Protein AF-A0A0C3CBQ4-F1 (afdb_monomer_lite)

Foldseek 3Di:
DDFADPVQLVQQVQVQLVLLLLFDLVQQAQWAWADPNLLVQLPDGDDDQATETAHAPVRVVSSVVSLVVDPQWDQDPVRWIWGQGPVRRTHTYHYDYEPDPLHHDQPDWDQDDDSRHIYGDLLSRLLNLLVVCVPPVDPVSLVSNVSSVVSCVVVVHDCPPPCPDDDDPCSCVSLVSSVVSCVSSVHDDPPPPPVPPVPPPDDDDDDDDDDPPPDDDDFDDDPDDDGDDDDDDDDPPVPVVPVVVVVVVPPPPDDDD

pLDDT: mean 71.17, std 26.81, range [23.8, 98.38]

Structure (mmCIF, N/CA/C/O backbone):
data_AF-A0A0C3CBQ4-F1
#
_entry.id   AF-A0A0C3CBQ4-F1
#
loop_
_atom_site.group_PDB
_atom_site.id
_atom_site.type_symbol
_atom_site.label_atom_id
_atom_site.label_alt_id
_atom_site.label_comp_id
_atom_site.label_asym_id
_atom_site.label_entity_id
_atom_site.label_seq_id
_atom_site.pdbx_PDB_ins_code
_atom_site.Cartn_x
_atom_site.Cartn_y
_atom_site.Cartn_z
_atom_site.occupancy
_atom_site.B_iso_or_equiv
_atom_site.auth_seq_id
_atom_site.auth_comp_id
_atom_site.auth_asym_id
_atom_site.auth_atom_id
_atom_site.pdbx_PDB_model_num
ATOM 1 N N . MET A 1 1 ? 5.896 21.282 -3.679 1.00 61.78 1 MET A N 1
ATOM 2 C CA . MET A 1 1 ? 4.764 20.528 -3.091 1.00 61.78 1 MET A CA 1
ATOM 3 C C . MET A 1 1 ? 4.769 20.620 -1.566 1.00 61.78 1 MET A C 1
ATOM 5 O O . MET A 1 1 ? 5.803 20.933 -0.987 1.00 61.78 1 MET A O 1
ATOM 9 N N . SER A 1 2 ? 3.627 20.372 -0.914 1.00 80.12 2 SER A N 1
ATOM 10 C CA . SER A 1 2 ? 3.512 20.308 0.552 1.00 80.12 2 SER A CA 1
ATOM 11 C C . SER A 1 2 ? 4.001 18.967 1.107 1.00 80.12 2 SER A C 1
ATOM 13 O O . SER A 1 2 ? 3.738 17.922 0.506 1.00 80.12 2 SER A O 1
ATOM 15 N N . LYS A 1 3 ? 4.640 18.992 2.280 1.00 91.00 3 LYS A N 1
ATOM 16 C CA . LYS A 1 3 ? 5.065 17.786 3.002 1.00 91.00 3 LYS A CA 1
ATOM 17 C C . LYS A 1 3 ? 3.929 17.193 3.835 1.00 91.00 3 LYS A C 1
ATOM 19 O O . LYS A 1 3 ? 3.049 17.923 4.293 1.00 91.00 3 LYS A O 1
ATOM 24 N N . VAL A 1 4 ? 3.958 15.881 4.053 1.00 92.44 4 VAL A N 1
ATOM 25 C CA . VAL A 1 4 ? 3.059 15.203 4.992 1.00 92.44 4 VAL A CA 1
ATOM 26 C C . VAL A 1 4 ? 3.400 15.613 6.429 1.00 92.44 4 VAL A C 1
ATOM 28 O O . VAL A 1 4 ? 4.564 15.613 6.832 1.00 92.44 4 VAL A O 1
ATOM 31 N N . GLY A 1 5 ? 2.389 15.979 7.217 1.00 92.88 5 GLY A N 1
ATOM 32 C CA . GLY A 1 5 ? 2.565 16.227 8.650 1.00 92.88 5 GLY A CA 1
ATOM 33 C C . GLY A 1 5 ? 2.804 14.923 9.416 1.00 92.88 5 GLY A C 1
ATOM 34 O O . GLY A 1 5 ? 2.315 13.867 9.016 1.00 92.88 5 GLY A O 1
ATOM 35 N N . SER A 1 6 ? 3.511 14.981 10.548 1.00 92.12 6 SER A N 1
ATOM 36 C CA . SER A 1 6 ? 3.786 13.797 11.382 1.00 92.12 6 SER A CA 1
ATOM 37 C C . SER A 1 6 ? 2.507 13.092 11.852 1.00 92.12 6 SER A C 1
ATOM 39 O O . SER A 1 6 ? 2.438 11.867 11.800 1.00 92.12 6 SER A O 1
ATOM 41 N N . GLY A 1 7 ? 1.476 13.856 12.232 1.00 95.31 7 GLY A N 1
ATOM 42 C CA . GLY A 1 7 ? 0.167 13.320 12.621 1.00 95.31 7 GLY A CA 1
ATOM 43 C C . GLY A 1 7 ? -0.562 12.605 11.479 1.00 95.31 7 GLY A C 1
ATOM 44 O O . GLY A 1 7 ? -1.074 11.510 11.685 1.00 95.31 7 GLY A O 1
ATOM 45 N N . GLN A 1 8 ? -0.540 13.174 10.267 1.00 96.94 8 GLN A N 1
ATOM 46 C CA . GLN A 1 8 ? -1.114 12.536 9.075 1.00 96.94 8 GLN A CA 1
ATOM 47 C C . GLN A 1 8 ? -0.364 11.245 8.736 1.00 96.94 8 GLN A C 1
ATOM 49 O O . GLN A 1 8 ? -0.971 10.213 8.482 1.00 96.94 8 GLN A O 1
ATOM 54 N N . ARG A 1 9 ? 0.973 11.279 8.776 1.00 97.06 9 ARG A N 1
ATOM 55 C CA . ARG A 1 9 ? 1.813 10.106 8.510 1.00 97.06 9 ARG A CA 1
ATOM 56 C C . ARG A 1 9 ? 1.529 8.968 9.493 1.00 97.06 9 ARG A C 1
ATOM 58 O O . ARG A 1 9 ? 1.460 7.817 9.074 1.00 97.06 9 ARG A O 1
ATOM 65 N N . ALA A 1 10 ? 1.363 9.287 10.776 1.00 97.06 10 ALA A N 1
ATOM 66 C CA . ALA A 1 10 ? 0.995 8.304 11.788 1.00 97.06 10 ALA A CA 1
ATOM 67 C C . ALA A 1 10 ? -0.392 7.703 11.510 1.00 97.06 10 ALA A C 1
ATOM 69 O O . ALA A 1 10 ? -0.513 6.482 11.492 1.00 97.06 10 ALA A O 1
ATOM 70 N N . ALA A 1 11 ? -1.392 8.538 11.202 1.00 98.12 11 ALA A N 1
ATOM 71 C CA . ALA A 1 11 ? -2.748 8.090 10.882 1.00 98.12 11 ALA A CA 1
ATOM 72 C C . ALA A 1 11 ? -2.792 7.169 9.650 1.00 98.12 11 ALA A C 1
ATOM 74 O O . ALA A 1 11 ? -3.450 6.135 9.682 1.00 98.12 11 ALA A O 1
ATOM 75 N N . LEU A 1 12 ? -2.028 7.481 8.598 1.00 98.38 12 LEU A N 1
ATOM 76 C CA . LEU A 1 12 ? -1.912 6.637 7.403 1.00 98.38 12 LEU A CA 1
ATOM 77 C C . LEU A 1 12 ? -1.342 5.244 7.720 1.00 98.38 12 LEU A C 1
ATOM 79 O O . LEU A 1 12 ? -1.850 4.229 7.246 1.00 98.38 12 LEU A O 1
ATOM 83 N N . PHE A 1 13 ? -0.284 5.170 8.532 1.00 97.81 13 PHE A N 1
ATOM 84 C CA . PHE A 1 13 ? 0.299 3.881 8.917 1.00 97.81 13 PHE A CA 1
ATOM 85 C C . PHE A 1 13 ? -0.577 3.110 9.904 1.00 97.81 13 PHE A C 1
ATOM 87 O O . PHE A 1 13 ? -0.629 1.883 9.834 1.00 97.81 13 PHE A O 1
ATOM 94 N N . GLU A 1 14 ? -1.288 3.806 10.787 1.00 98.00 14 GLU A N 1
ATOM 95 C CA . GLU A 1 14 ? -2.285 3.207 11.671 1.00 98.00 14 GLU A CA 1
ATOM 96 C C . GLU A 1 14 ? -3.452 2.608 10.873 1.00 98.00 14 GLU A C 1
ATOM 98 O O . GLU A 1 14 ? -3.841 1.468 11.130 1.00 98.00 14 GLU A O 1
ATOM 103 N N . ALA A 1 15 ? -3.959 3.329 9.868 1.00 98.25 15 ALA A N 1
ATOM 104 C CA . ALA A 1 15 ? -5.001 2.855 8.962 1.00 98.25 15 ALA A CA 1
ATOM 105 C C . ALA A 1 15 ? -4.558 1.590 8.218 1.00 98.25 15 ALA A C 1
ATOM 107 O O . ALA A 1 15 ? -5.279 0.588 8.204 1.00 98.25 15 ALA A O 1
ATOM 108 N N . PHE A 1 16 ? -3.332 1.589 7.681 1.00 98.19 16 PHE A N 1
ATOM 109 C CA . PHE A 1 16 ? -2.735 0.403 7.069 1.00 98.19 16 PHE A CA 1
ATOM 110 C C . PHE A 1 16 ? -2.682 -0.784 8.045 1.00 98.19 16 PHE A C 1
ATOM 112 O O . PHE A 1 16 ? -3.193 -1.863 7.743 1.00 98.19 16 PHE A O 1
ATOM 119 N N . GLN A 1 17 ? -2.098 -0.597 9.232 1.00 97.69 17 GLN A N 1
ATOM 120 C CA . GLN A 1 17 ? -1.923 -1.684 10.200 1.00 97.69 17 GLN A CA 1
ATOM 121 C C . GLN A 1 17 ? -3.252 -2.223 10.737 1.00 97.69 17 GLN A C 1
ATOM 123 O O . GLN A 1 17 ? -3.376 -3.435 10.936 1.00 97.69 17 GLN A O 1
ATOM 128 N N . SER A 1 18 ? -4.236 -1.346 10.948 1.00 98.00 18 SER A N 1
ATOM 129 C CA . SER A 1 18 ? -5.586 -1.728 11.364 1.00 98.00 18 SER A CA 1
ATOM 130 C C . SER A 1 18 ? -6.289 -2.523 10.271 1.00 98.00 18 SER A C 1
ATOM 132 O O . SER A 1 18 ? -6.840 -3.582 10.559 1.00 98.00 18 SER A O 1
ATOM 134 N N . THR A 1 19 ? -6.187 -2.090 9.012 1.00 98.12 19 THR A N 1
ATOM 135 C CA . THR A 1 19 ? -6.757 -2.817 7.866 1.00 98.12 19 THR A CA 1
ATOM 136 C C . THR A 1 19 ? -6.166 -4.224 7.759 1.00 98.12 19 THR A C 1
ATOM 138 O O . THR A 1 19 ? -6.906 -5.200 7.699 1.00 98.12 19 THR A O 1
ATOM 141 N N . VAL A 1 20 ? -4.835 -4.353 7.834 1.00 97.81 20 VAL A N 1
ATOM 142 C CA . VAL A 1 20 ? -4.143 -5.656 7.829 1.00 97.81 20 VAL A CA 1
ATOM 143 C C . VAL A 1 20 ? -4.587 -6.543 8.998 1.00 97.81 20 VAL A C 1
ATOM 145 O O . VAL A 1 20 ? -4.746 -7.750 8.829 1.00 97.81 20 VAL A O 1
ATOM 148 N N . SER A 1 21 ? -4.796 -5.967 10.187 1.00 97.19 21 SER A N 1
ATOM 149 C CA . SER A 1 21 ? -5.172 -6.732 11.384 1.00 97.19 21 SER A CA 1
ATOM 150 C C . SER A 1 21 ? -6.560 -7.372 11.302 1.00 97.19 21 SER A C 1
ATOM 152 O O . SER A 1 21 ? -6.789 -8.387 11.959 1.00 97.19 21 SER A O 1
ATOM 154 N N . LEU A 1 22 ? -7.456 -6.819 10.476 1.00 97.06 22 LEU A N 1
ATOM 155 C CA . LEU A 1 22 ? -8.784 -7.381 10.228 1.00 97.06 22 LEU A CA 1
ATOM 156 C C . LEU A 1 22 ? -8.759 -8.605 9.305 1.00 97.06 22 LEU A C 1
ATOM 158 O O . LEU A 1 22 ? -9.735 -9.351 9.254 1.00 97.06 22 LEU A O 1
ATOM 162 N N . ILE A 1 23 ? -7.661 -8.824 8.578 1.00 96.44 23 ILE A N 1
ATOM 163 C CA . ILE A 1 23 ? -7.541 -9.915 7.611 1.00 96.44 23 ILE A CA 1
ATOM 164 C C . ILE A 1 23 ? -6.936 -11.162 8.289 1.00 96.44 23 ILE A C 1
ATOM 166 O O . ILE A 1 23 ? -5.955 -11.037 9.042 1.00 96.44 23 ILE A O 1
ATOM 170 N N . PRO A 1 24 ? -7.479 -12.371 8.017 1.00 96.31 24 PRO A N 1
ATOM 171 C CA . PRO A 1 24 ? -6.876 -13.642 8.420 1.00 96.31 24 PRO A CA 1
ATOM 172 C C . PRO A 1 24 ? -5.403 -13.739 8.019 1.00 96.31 24 PRO A C 1
ATOM 174 O O . PRO A 1 24 ? -5.020 -13.277 6.947 1.00 96.31 24 PRO A O 1
ATOM 177 N N . GLU A 1 25 ? -4.565 -14.316 8.882 1.00 95.38 25 GLU A N 1
ATOM 178 C CA . GLU A 1 25 ? -3.102 -14.304 8.731 1.00 95.38 25 GLU A CA 1
ATOM 179 C C . GLU A 1 25 ? -2.623 -14.862 7.381 1.00 95.38 25 GLU A C 1
ATOM 181 O O . GLU A 1 25 ? -1.744 -14.277 6.750 1.00 95.38 25 GLU A O 1
ATOM 186 N N . ASP A 1 26 ? -3.266 -15.922 6.897 1.00 95.44 26 ASP A N 1
ATOM 187 C CA . ASP A 1 26 ? -3.009 -16.569 5.609 1.00 95.44 26 ASP A CA 1
ATOM 188 C C . ASP A 1 26 ? -3.334 -15.680 4.395 1.00 95.44 26 ASP A C 1
ATOM 190 O O . ASP A 1 26 ? -2.761 -15.860 3.320 1.00 95.44 26 ASP A O 1
ATOM 194 N N . LEU A 1 27 ? -4.199 -14.678 4.567 1.00 95.31 27 LEU A N 1
ATOM 195 C CA . LEU A 1 27 ? -4.599 -13.740 3.517 1.00 95.31 27 LEU A CA 1
ATOM 196 C C . LEU A 1 27 ? -3.874 -12.390 3.587 1.00 95.31 27 LEU A C 1
ATOM 198 O O . LEU A 1 27 ? -3.963 -11.612 2.636 1.00 95.31 27 LEU A O 1
ATOM 202 N N . ARG A 1 28 ? -3.122 -12.086 4.653 1.00 94.88 28 ARG A N 1
ATOM 203 C CA . ARG A 1 28 ? -2.487 -10.760 4.825 1.00 94.88 28 ARG A CA 1
ATOM 204 C C . ARG A 1 28 ? -1.487 -10.414 3.727 1.00 94.88 28 ARG A C 1
ATOM 206 O O . ARG A 1 28 ? -1.431 -9.267 3.298 1.00 94.88 28 ARG A O 1
ATOM 213 N N . GLY A 1 29 ? -0.759 -11.405 3.207 1.00 91.56 29 GLY A N 1
ATOM 214 C CA . GLY A 1 29 ? 0.147 -11.220 2.065 1.00 91.56 29 GLY A CA 1
ATOM 215 C C . GLY A 1 29 ? -0.565 -10.846 0.757 1.00 91.56 29 GLY A C 1
ATOM 216 O O . GLY A 1 29 ? 0.074 -10.364 -0.171 1.00 91.56 29 GLY A O 1
ATOM 217 N N . SER A 1 30 ? -1.887 -11.033 0.692 1.00 92.81 30 SER A N 1
ATOM 218 C CA . SER A 1 30 ? -2.725 -10.668 -0.453 1.00 92.81 30 SER A CA 1
ATOM 219 C C . SER A 1 30 ? -3.311 -9.253 -0.364 1.00 92.81 30 SER A C 1
ATOM 221 O O . SER A 1 30 ? -4.081 -8.867 -1.243 1.00 92.81 30 SER A O 1
ATOM 223 N N . LEU A 1 31 ? -2.972 -8.492 0.682 1.00 94.94 31 LEU A N 1
ATOM 224 C CA . LEU A 1 31 ? -3.291 -7.076 0.846 1.00 94.94 31 LEU A CA 1
ATOM 225 C C . LEU A 1 31 ? -1.976 -6.283 0.860 1.00 94.94 31 LEU A C 1
ATOM 227 O O . LEU A 1 31 ? -1.295 -6.193 1.882 1.00 94.94 31 LEU A O 1
ATOM 231 N N . VAL A 1 32 ? -1.608 -5.715 -0.286 1.00 96.75 32 VAL A N 1
ATOM 232 C CA . VAL A 1 32 ? -0.300 -5.084 -0.486 1.00 96.75 32 VAL A CA 1
ATOM 233 C C . VAL A 1 32 ? -0.426 -3.567 -0.450 1.00 96.75 32 VAL A C 1
ATOM 235 O O . VAL A 1 32 ? -1.161 -2.990 -1.248 1.00 96.75 32 VAL A O 1
ATOM 238 N N . LEU A 1 33 ? 0.334 -2.914 0.431 1.00 97.88 33 LEU A N 1
ATOM 239 C CA . LEU A 1 33 ? 0.447 -1.456 0.459 1.00 97.88 33 LEU A CA 1
ATOM 240 C C . LEU A 1 33 ? 1.116 -0.944 -0.820 1.00 97.88 33 LEU A C 1
ATOM 242 O O . LEU A 1 33 ? 2.260 -1.313 -1.119 1.00 97.88 33 LEU A O 1
ATOM 246 N N . VAL A 1 34 ? 0.428 -0.053 -1.528 1.00 95.88 34 VAL A N 1
ATOM 247 C CA . VAL A 1 34 ? 0.910 0.607 -2.747 1.00 95.88 34 VAL A CA 1
ATOM 248 C C . VAL A 1 34 ? 0.717 2.127 -2.655 1.00 95.88 34 VAL A C 1
ATOM 250 O O . VAL A 1 34 ? 0.446 2.669 -1.584 1.00 95.88 34 VAL A O 1
ATOM 253 N N . GLY A 1 35 ? 0.962 2.835 -3.760 1.00 94.38 35 GLY A N 1
ATOM 254 C CA . GLY A 1 35 ? 0.626 4.252 -3.879 1.00 94.38 35 GLY A CA 1
ATOM 255 C C . GLY A 1 35 ? 1.393 5.186 -2.939 1.00 94.38 35 GLY A C 1
ATOM 256 O O . GLY A 1 35 ? 2.548 4.932 -2.592 1.00 94.38 35 GLY A O 1
ATOM 257 N N . GLY A 1 36 ? 0.788 6.321 -2.582 1.00 95.50 36 GLY A N 1
ATOM 258 C CA . GLY A 1 36 ? 1.477 7.405 -1.862 1.00 95.50 36 GLY A CA 1
ATOM 259 C C . GLY A 1 36 ? 2.001 6.984 -0.486 1.00 95.50 36 GLY A C 1
ATOM 260 O O . GLY A 1 36 ? 3.148 7.264 -0.125 1.00 95.50 36 GLY A O 1
ATOM 261 N N . THR A 1 37 ? 1.202 6.229 0.267 1.00 97.50 37 THR A N 1
ATOM 262 C CA . THR A 1 37 ? 1.568 5.739 1.603 1.00 97.50 37 THR A CA 1
ATOM 263 C C . THR A 1 37 ? 2.729 4.753 1.547 1.00 97.50 37 THR A C 1
ATOM 265 O O . THR A 1 37 ? 3.599 4.772 2.424 1.00 97.50 37 THR A O 1
ATOM 268 N N . ALA A 1 38 ? 2.799 3.926 0.497 1.00 97.50 38 ALA A N 1
ATOM 269 C CA . ALA A 1 38 ? 3.949 3.058 0.278 1.00 97.50 38 ALA A CA 1
ATOM 270 C C . ALA A 1 38 ? 5.241 3.870 0.114 1.00 97.50 38 ALA A C 1
ATOM 272 O O . ALA A 1 38 ? 6.267 3.481 0.673 1.00 97.50 38 ALA A O 1
ATOM 273 N N . LEU A 1 39 ? 5.206 5.015 -0.577 1.00 97.06 39 LEU A N 1
ATOM 274 C CA . LEU A 1 39 ? 6.376 5.890 -0.723 1.00 97.06 39 LEU A CA 1
ATOM 275 C C . LEU A 1 39 ? 6.796 6.510 0.616 1.00 97.06 39 LEU A C 1
ATOM 277 O O . LEU A 1 39 ? 7.991 6.611 0.899 1.00 97.06 39 LEU A O 1
ATOM 281 N N . LEU A 1 40 ? 5.842 6.856 1.486 1.00 96.94 40 LEU A N 1
ATOM 282 C CA . LEU A 1 40 ? 6.166 7.344 2.829 1.00 96.94 40 LEU A CA 1
ATOM 283 C C . LEU A 1 40 ? 6.989 6.314 3.611 1.00 96.94 40 LEU A C 1
ATOM 285 O O . LEU A 1 40 ? 7.974 6.68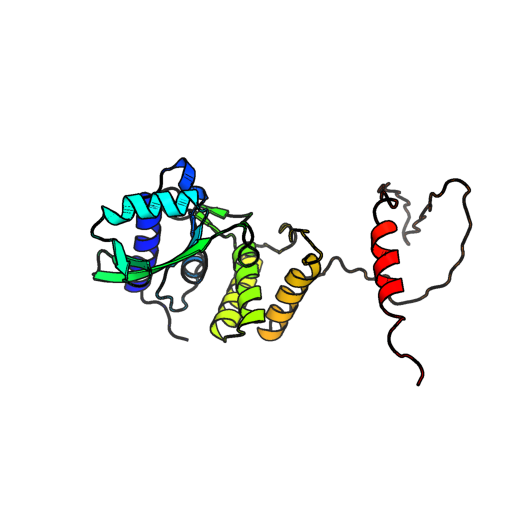1 4.254 1.00 96.94 40 LEU A O 1
ATOM 289 N N . SER A 1 41 ? 6.639 5.028 3.529 1.00 95.81 41 SER A N 1
ATOM 290 C CA . SER A 1 41 ? 7.331 3.959 4.267 1.00 95.81 41 SER A CA 1
ATOM 291 C C . SER A 1 41 ? 8.814 3.774 3.899 1.00 95.81 41 SER A C 1
ATOM 293 O O . SER A 1 41 ? 9.571 3.235 4.701 1.00 95.81 41 SER A O 1
ATOM 295 N N . ILE A 1 42 ? 9.245 4.272 2.735 1.00 95.31 42 ILE A N 1
ATOM 296 C CA . ILE A 1 42 ? 10.633 4.206 2.238 1.00 95.31 42 ILE A CA 1
ATOM 297 C C . ILE A 1 42 ? 11.364 5.555 2.286 1.00 95.31 42 ILE A C 1
ATOM 299 O O . ILE A 1 42 ? 12.425 5.714 1.685 1.00 95.31 42 ILE A O 1
ATOM 303 N N . GLY A 1 43 ? 10.813 6.524 3.022 1.00 94.56 43 GLY A N 1
ATOM 304 C CA . GLY A 1 43 ? 11.446 7.821 3.271 1.00 94.56 43 GLY A CA 1
ATOM 305 C C . GLY A 1 43 ? 10.883 8.984 2.457 1.00 94.56 43 GLY A C 1
ATOM 306 O O . GLY A 1 43 ? 11.369 10.099 2.614 1.00 94.56 43 GLY A O 1
ATOM 307 N N . GLY A 1 44 ? 9.846 8.763 1.644 1.00 93.88 44 GLY A N 1
ATOM 308 C CA . GLY A 1 44 ? 9.125 9.852 0.991 1.00 93.88 44 GLY A CA 1
ATOM 309 C C . GLY A 1 44 ? 8.458 10.776 2.015 1.00 93.88 44 GLY A C 1
ATOM 310 O O . GLY A 1 44 ? 8.081 10.348 3.115 1.00 93.88 44 GLY A O 1
ATOM 311 N N . ASP A 1 45 ? 8.299 12.048 1.650 1.00 94.38 45 ASP A N 1
ATOM 312 C CA . ASP A 1 45 ? 7.698 13.082 2.499 1.00 94.38 45 ASP A CA 1
ATOM 313 C C . ASP A 1 45 ? 6.548 13.848 1.827 1.00 94.38 45 ASP A C 1
ATOM 315 O O . ASP A 1 45 ? 5.964 14.741 2.446 1.00 94.38 45 ASP A O 1
ATOM 319 N N . ARG A 1 46 ? 6.178 13.489 0.593 1.00 93.50 46 ARG A N 1
ATOM 320 C CA . ARG A 1 46 ? 5.080 14.122 -0.142 1.00 93.50 46 ARG A CA 1
ATOM 321 C C . ARG A 1 46 ? 3.748 13.922 0.581 1.00 93.50 46 ARG A C 1
ATOM 323 O O . ARG A 1 46 ? 3.426 12.820 1.026 1.00 93.50 46 ARG A O 1
ATOM 330 N N . LYS A 1 47 ? 2.940 14.986 0.664 1.00 93.50 47 LYS A N 1
ATOM 331 C CA . LYS A 1 47 ? 1.578 14.907 1.214 1.00 93.50 47 LYS A CA 1
ATOM 332 C C . LYS A 1 47 ? 0.770 13.814 0.497 1.00 93.50 47 LYS A C 1
ATOM 334 O O . LYS A 1 47 ? 0.695 13.810 -0.730 1.00 93.50 47 LYS A O 1
ATOM 339 N N . THR A 1 48 ? 0.193 12.924 1.295 1.00 94.44 48 THR A N 1
ATOM 340 C CA . THR A 1 48 ? -0.701 11.820 0.921 1.00 94.44 48 THR A CA 1
ATOM 341 C C . THR A 1 48 ? -1.850 11.825 1.928 1.00 94.44 48 THR A C 1
ATOM 343 O O . THR A 1 48 ? -1.626 12.183 3.091 1.00 94.44 48 THR A O 1
ATOM 346 N N . GLU A 1 49 ? -3.061 11.506 1.487 1.00 95.81 49 GLU A N 1
ATOM 347 C CA . GLU A 1 49 ? -4.286 11.658 2.289 1.00 95.81 49 GLU A CA 1
ATOM 348 C C . GLU A 1 49 ? -5.014 10.325 2.503 1.00 95.81 49 GLU A C 1
ATOM 350 O O . GLU A 1 49 ? -5.730 10.180 3.487 1.00 95.81 49 GLU A O 1
ATOM 355 N N . ASP A 1 50 ? -4.728 9.346 1.655 1.00 96.94 50 ASP A N 1
ATOM 356 C CA . ASP A 1 50 ? -5.357 8.042 1.485 1.00 96.94 50 ASP A CA 1
ATOM 357 C C . ASP A 1 50 ? -4.357 6.892 1.675 1.00 96.94 50 ASP A C 1
ATOM 359 O O . ASP A 1 50 ? -3.141 7.099 1.741 1.00 96.94 50 ASP A O 1
ATOM 363 N N . VAL A 1 51 ? -4.875 5.668 1.793 1.00 98.12 51 VAL A N 1
ATOM 364 C CA . VAL A 1 51 ? -4.091 4.428 1.771 1.00 98.12 51 VAL A CA 1
ATOM 365 C C . VAL A 1 51 ? -4.558 3.547 0.624 1.00 98.12 51 VAL A C 1
ATOM 367 O O . VAL A 1 51 ? -5.685 3.056 0.632 1.00 98.12 51 VAL A O 1
ATOM 370 N N . ASP A 1 52 ? -3.650 3.298 -0.317 1.00 96.62 52 ASP A N 1
ATOM 371 C CA . ASP A 1 52 ? -3.894 2.441 -1.471 1.00 96.62 52 ASP A CA 1
ATOM 372 C C . ASP A 1 52 ? -3.471 0.993 -1.198 1.00 96.62 52 ASP A C 1
ATOM 374 O O . ASP A 1 52 ? -2.339 0.712 -0.779 1.00 96.62 52 ASP A O 1
ATOM 378 N N . PHE A 1 53 ? -4.350 0.055 -1.534 1.00 96.12 53 PHE A N 1
ATOM 379 C CA . PHE A 1 53 ? -4.100 -1.375 -1.451 1.00 96.12 53 PHE A CA 1
ATOM 380 C C . PHE A 1 53 ? -4.258 -2.037 -2.811 1.00 96.12 53 PHE A C 1
ATOM 382 O O . PHE A 1 53 ? -5.311 -1.961 -3.437 1.00 96.12 53 PHE A O 1
ATOM 389 N N . ALA A 1 54 ? -3.250 -2.793 -3.228 1.00 94.62 54 ALA A N 1
ATOM 390 C CA . ALA A 1 54 ? -3.434 -3.815 -4.244 1.00 94.62 54 ALA A CA 1
ATOM 391 C C . ALA A 1 54 ? -3.878 -5.105 -3.548 1.00 94.62 54 ALA A C 1
ATOM 393 O O . ALA A 1 54 ? -3.149 -5.654 -2.719 1.00 94.62 54 ALA A O 1
ATOM 394 N N . VAL A 1 55 ? -5.068 -5.606 -3.872 1.00 94.31 55 VAL A N 1
ATOM 395 C CA . VAL A 1 55 ? -5.735 -6.652 -3.088 1.00 94.31 55 VAL A CA 1
ATOM 396 C C . VAL A 1 55 ? -6.292 -7.780 -3.956 1.00 94.31 55 VAL A C 1
ATOM 398 O O . VAL A 1 55 ? -6.719 -7.557 -5.087 1.00 94.31 55 VAL A O 1
ATOM 401 N N . THR A 1 56 ? -6.315 -9.008 -3.440 1.00 92.62 56 THR A N 1
ATOM 402 C CA . THR A 1 56 ? -7.063 -10.110 -4.071 1.00 92.62 56 THR A CA 1
ATOM 403 C C . THR A 1 56 ? -8.525 -10.105 -3.620 1.00 92.62 56 THR A C 1
ATOM 405 O O . THR A 1 56 ? -8.851 -9.658 -2.521 1.00 92.62 56 THR A O 1
ATOM 408 N N . ALA A 1 57 ? -9.434 -10.642 -4.438 1.00 91.56 57 ALA A N 1
ATOM 409 C CA . ALA A 1 57 ? -10.854 -10.700 -4.075 1.00 91.56 57 ALA A CA 1
ATOM 410 C C . ALA A 1 57 ? -11.127 -11.399 -2.718 1.00 91.56 57 ALA A C 1
ATOM 412 O O . ALA A 1 57 ? -11.904 -10.847 -1.937 1.00 91.56 57 ALA A O 1
ATOM 413 N N . PRO A 1 58 ? -10.476 -12.534 -2.368 1.00 94.38 58 PRO A N 1
ATOM 414 C CA . PRO A 1 58 ? -10.651 -13.154 -1.052 1.00 94.38 58 PRO A CA 1
ATOM 415 C C . PRO A 1 58 ? -10.238 -12.252 0.119 1.00 94.38 58 PRO A C 1
ATOM 417 O O . PRO A 1 58 ? -10.964 -12.163 1.107 1.00 94.38 58 PRO A O 1
ATOM 420 N N . ALA A 1 59 ? -9.106 -11.549 0.005 1.00 94.88 59 ALA A N 1
ATOM 421 C CA . ALA A 1 59 ? -8.634 -10.648 1.055 1.00 94.88 59 ALA A CA 1
ATOM 422 C C . ALA A 1 59 ? -9.552 -9.427 1.219 1.00 94.88 59 ALA A C 1
ATOM 424 O O . ALA A 1 59 ? -9.854 -9.036 2.346 1.00 94.88 59 ALA A O 1
ATOM 425 N N . LEU A 1 60 ? -10.056 -8.865 0.111 1.00 95.31 60 LEU A N 1
ATOM 426 C CA . LEU A 1 60 ? -11.016 -7.761 0.159 1.00 95.31 60 LEU A CA 1
ATOM 427 C C . LEU A 1 60 ? -12.333 -8.188 0.817 1.00 95.31 60 LEU A C 1
ATOM 429 O O . LEU A 1 60 ? -12.863 -7.453 1.646 1.00 95.31 60 LEU A O 1
ATOM 433 N N . TYR A 1 61 ? -12.845 -9.373 0.479 1.00 95.62 61 TYR A N 1
ATOM 434 C CA . TYR A 1 61 ? -14.056 -9.912 1.097 1.00 95.62 61 TYR A CA 1
ATOM 435 C C . TYR A 1 61 ? -13.878 -10.095 2.612 1.00 95.62 61 TYR A C 1
ATOM 437 O O . TYR A 1 61 ? -14.698 -9.608 3.390 1.00 95.62 61 TYR A O 1
ATOM 445 N N . ALA A 1 62 ? -12.765 -10.708 3.033 1.00 96.94 62 ALA A N 1
ATOM 446 C CA . ALA A 1 62 ? -12.448 -10.899 4.448 1.00 96.94 62 ALA A CA 1
ATOM 447 C C . ALA A 1 62 ? -12.353 -9.565 5.208 1.00 96.94 62 ALA A C 1
ATOM 449 O O . ALA A 1 62 ? -12.916 -9.429 6.295 1.00 96.94 62 ALA A O 1
ATOM 450 N N . PHE A 1 63 ? -11.698 -8.559 4.615 1.00 97.62 63 PHE A N 1
ATOM 451 C CA . PHE A 1 63 ? -11.672 -7.206 5.165 1.00 97.62 63 PHE A CA 1
ATOM 452 C C . PHE A 1 63 ? -13.087 -6.634 5.316 1.00 97.62 63 PHE A C 1
ATOM 454 O O . PHE A 1 63 ? -13.437 -6.176 6.398 1.00 97.62 63 PHE A O 1
ATOM 461 N N . GLN A 1 64 ? -13.913 -6.679 4.268 1.00 96.38 64 GLN A N 1
ATOM 462 C CA . GLN A 1 64 ? -15.254 -6.087 4.284 1.00 96.38 64 GLN A CA 1
ATOM 463 C C . GLN A 1 64 ? -16.162 -6.717 5.349 1.00 96.38 64 GLN A C 1
ATOM 465 O O . GLN A 1 64 ? -16.884 -5.994 6.036 1.00 96.38 64 GLN A O 1
ATOM 470 N N . GLU A 1 65 ? -16.117 -8.041 5.524 1.00 96.81 65 GLU A N 1
ATOM 471 C CA . GLU A 1 65 ? -16.893 -8.729 6.565 1.00 96.81 65 GLU A CA 1
ATOM 472 C C . GLU A 1 65 ? -16.463 -8.348 7.987 1.00 96.81 65 GLU A C 1
ATOM 474 O O . GLU A 1 65 ? -17.301 -8.253 8.892 1.00 96.81 65 GLU A O 1
ATOM 479 N N . ALA A 1 66 ? -15.161 -8.148 8.196 1.00 97.62 66 ALA A N 1
ATOM 480 C CA . ALA A 1 66 ? -14.609 -7.755 9.485 1.00 97.62 66 ALA A CA 1
ATOM 481 C C . ALA A 1 66 ? -14.840 -6.262 9.775 1.00 97.62 66 ALA A C 1
ATOM 483 O O . ALA A 1 66 ? -15.263 -5.910 10.875 1.00 97.62 66 ALA A O 1
ATOM 484 N N . ALA A 1 67 ? -14.640 -5.395 8.780 1.00 97.44 67 ALA A N 1
ATOM 485 C CA . ALA A 1 67 ? -14.715 -3.941 8.903 1.00 97.44 67 ALA A CA 1
ATOM 486 C C . ALA A 1 67 ? -16.113 -3.445 9.292 1.00 97.44 67 ALA A C 1
ATOM 488 O O . ALA A 1 67 ? -16.226 -2.513 10.077 1.00 97.44 67 ALA A O 1
ATOM 489 N N . VAL A 1 68 ? -17.189 -4.108 8.846 1.00 96.31 68 VAL A N 1
ATOM 490 C CA . VAL A 1 68 ? -18.570 -3.778 9.269 1.00 96.31 68 VAL A CA 1
ATOM 491 C C . VAL A 1 68 ? -18.763 -3.872 10.793 1.00 96.31 68 VAL A C 1
ATOM 493 O O . VAL A 1 68 ? -19.671 -3.247 11.340 1.00 96.31 68 VAL A O 1
ATOM 496 N N . LYS A 1 69 ? -17.932 -4.655 11.489 1.00 96.69 69 LYS A N 1
ATOM 497 C CA . LYS A 1 69 ? -18.022 -4.882 12.940 1.00 96.69 69 LYS A CA 1
ATOM 498 C C . LYS A 1 69 ? -17.078 -3.985 13.746 1.00 96.69 69 LYS A C 1
ATOM 500 O O . LYS A 1 69 ? -17.151 -4.000 14.972 1.00 96.69 69 LYS A O 1
ATOM 505 N N . ASP A 1 70 ? -16.202 -3.231 13.086 1.00 97.56 70 ASP A N 1
ATOM 506 C CA . ASP A 1 70 ? -15.233 -2.346 13.727 1.00 97.56 70 ASP A CA 1
ATOM 507 C C . ASP A 1 70 ? -15.661 -0.889 13.525 1.00 97.56 70 ASP A C 1
ATOM 509 O O . ASP A 1 70 ? -15.676 -0.376 12.409 1.00 97.56 70 ASP A O 1
ATOM 513 N N . SER A 1 71 ? -16.001 -0.202 14.619 1.00 96.75 71 SER A N 1
ATOM 514 C CA . SER A 1 71 ? -16.532 1.166 14.583 1.00 96.75 71 SER A CA 1
ATOM 515 C C . SER A 1 71 ? -15.559 2.205 14.025 1.00 96.75 71 SER A C 1
ATOM 517 O O . SER A 1 71 ? -15.982 3.315 13.708 1.00 96.75 71 SER A O 1
ATOM 519 N N . ARG A 1 72 ? -14.264 1.876 13.931 1.00 97.94 72 ARG A N 1
ATOM 520 C CA . ARG A 1 72 ? -13.258 2.753 13.319 1.00 97.94 72 ARG A CA 1
ATOM 521 C C . ARG A 1 72 ? -13.372 2.775 11.800 1.00 97.94 72 ARG A C 1
ATOM 523 O O . ARG A 1 72 ? -12.892 3.717 11.182 1.00 97.94 72 ARG A O 1
ATOM 530 N N . PHE A 1 73 ? -13.998 1.766 11.195 1.00 98.12 73 PHE A N 1
ATOM 531 C CA . PHE A 1 73 ? -14.182 1.687 9.752 1.00 98.12 73 PHE A CA 1
ATOM 532 C C . PHE A 1 73 ? -15.583 2.152 9.370 1.00 98.12 73 PHE A C 1
ATOM 534 O O . PHE A 1 73 ? -16.593 1.671 9.886 1.00 98.12 73 PHE A O 1
ATOM 541 N N . LYS A 1 74 ? -15.650 3.092 8.431 1.00 96.00 74 LYS A N 1
ATOM 542 C CA . LYS A 1 74 ? -16.902 3.644 7.915 1.00 96.00 74 LYS A CA 1
ATOM 543 C C . LYS A 1 74 ? -16.992 3.341 6.434 1.00 96.00 74 LYS A C 1
ATOM 545 O O . LYS A 1 74 ? -16.056 3.598 5.685 1.00 96.00 74 LYS A O 1
ATOM 550 N N . LYS A 1 75 ? -18.131 2.798 6.015 1.00 93.81 75 LYS A N 1
ATOM 551 C CA . LYS A 1 75 ? -18.438 2.617 4.600 1.00 93.81 75 LYS A CA 1
ATOM 552 C C . LYS A 1 75 ? -19.225 3.826 4.112 1.00 93.81 75 LYS A C 1
ATOM 554 O O . LYS A 1 75 ? -20.337 4.068 4.585 1.00 93.81 75 LYS A O 1
ATOM 559 N N . ALA A 1 76 ? -18.653 4.581 3.184 1.00 83.50 76 ALA A N 1
ATOM 560 C CA . ALA A 1 76 ? -19.326 5.688 2.531 1.00 83.50 76 ALA A CA 1
ATOM 561 C C . ALA A 1 76 ? -20.485 5.170 1.652 1.00 83.50 76 ALA A C 1
ATOM 563 O O . ALA A 1 76 ? -20.438 4.034 1.165 1.00 83.50 76 ALA A O 1
ATOM 564 N N . PRO A 1 77 ? -21.518 5.991 1.374 1.00 76.50 77 PRO A N 1
ATOM 565 C CA . PRO A 1 77 ? -22.616 5.612 0.479 1.00 76.50 77 PRO A CA 1
ATOM 566 C C . PRO A 1 77 ? -22.168 5.186 -0.930 1.00 76.50 77 PRO A C 1
ATOM 568 O O . PRO A 1 77 ? -22.864 4.407 -1.575 1.00 76.50 77 PRO A O 1
ATOM 571 N N . GLY A 1 78 ? -21.005 5.665 -1.392 1.00 76.75 78 GLY A N 1
ATOM 572 C CA . GLY A 1 78 ? -20.383 5.277 -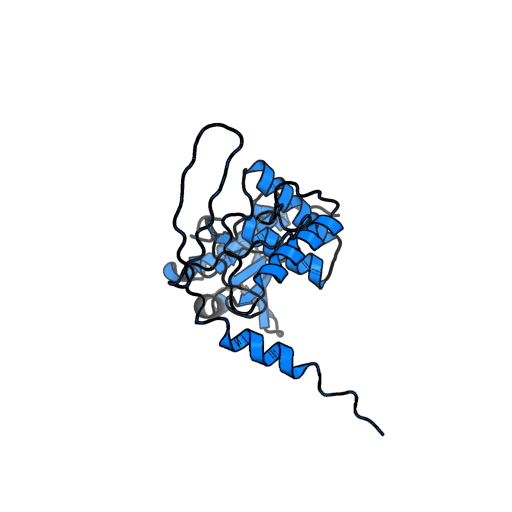2.666 1.00 76.75 78 GLY A CA 1
ATOM 573 C C . GLY A 1 78 ? -19.731 3.890 -2.667 1.00 76.75 78 GLY A C 1
ATOM 574 O O . GLY A 1 78 ? -19.356 3.394 -3.722 1.00 76.75 78 GLY A O 1
ATOM 575 N N . GLY A 1 79 ? -19.639 3.236 -1.506 1.00 80.31 79 GLY A N 1
ATOM 576 C CA . GLY A 1 79 ? -18.982 1.940 -1.342 1.00 80.31 79 GLY A CA 1
ATOM 577 C C . GLY A 1 79 ? -17.532 2.027 -0.867 1.00 80.31 79 GLY A C 1
ATOM 578 O O . GLY A 1 79 ? -17.000 0.999 -0.441 1.00 80.31 79 GLY A O 1
ATOM 579 N N . ASP A 1 80 ? -16.951 3.227 -0.878 1.00 89.38 80 ASP A N 1
ATOM 580 C CA . ASP A 1 80 ? -15.600 3.503 -0.390 1.00 89.38 80 ASP A CA 1
ATOM 581 C C . ASP A 1 80 ? -15.508 3.312 1.123 1.00 89.38 80 ASP A C 1
ATOM 583 O O . ASP A 1 80 ? -16.495 3.449 1.854 1.00 89.38 80 ASP A O 1
ATOM 587 N N . TRP A 1 81 ? -14.314 2.979 1.598 1.00 96.75 81 TRP A N 1
ATOM 588 C CA . TRP A 1 81 ? -14.054 2.783 3.016 1.00 96.75 81 TRP A CA 1
ATOM 589 C C . TRP A 1 81 ? -13.174 3.896 3.555 1.00 96.75 81 TRP A C 1
ATOM 591 O O . TRP A 1 81 ? -12.240 4.341 2.899 1.00 96.75 81 TRP A O 1
ATOM 601 N N . GLU A 1 82 ? -13.442 4.295 4.788 1.00 97.31 82 GLU A N 1
ATOM 602 C CA . GLU A 1 82 ? -12.622 5.234 5.537 1.00 97.31 82 GLU A CA 1
ATOM 603 C C . GLU A 1 82 ? -12.276 4.633 6.898 1.00 97.31 82 GLU A C 1
ATOM 605 O O . GLU A 1 82 ? -13.090 3.935 7.509 1.00 97.31 82 GLU A O 1
ATOM 610 N N . TYR A 1 83 ? -11.076 4.926 7.386 1.00 98.19 83 TYR A N 1
ATOM 611 C CA . TYR A 1 83 ? -10.621 4.593 8.729 1.00 98.19 83 TYR A CA 1
ATOM 612 C C . TYR A 1 83 ? -10.510 5.858 9.581 1.00 98.19 83 TYR A C 1
ATOM 614 O O . TYR A 1 83 ? -9.866 6.822 9.176 1.00 98.19 83 TYR A O 1
ATOM 622 N N . GLU A 1 84 ? -11.102 5.849 10.769 1.00 98.25 84 GLU A N 1
ATOM 623 C CA . GLU A 1 84 ? -10.901 6.876 11.789 1.00 98.25 84 GLU A CA 1
ATOM 624 C C . GLU A 1 84 ? -9.708 6.498 12.672 1.00 98.25 84 GLU A C 1
ATOM 626 O O . GLU A 1 84 ? -9.757 5.527 13.431 1.00 98.25 84 GLU A O 1
ATOM 631 N N . SER A 1 85 ? -8.625 7.264 12.567 1.00 97.81 85 SER A N 1
ATOM 632 C CA . SER A 1 85 ? -7.427 7.061 13.381 1.00 97.81 85 SER A CA 1
ATOM 633 C C . SER A 1 85 ? -7.616 7.469 14.837 1.00 97.81 85 SER A C 1
ATOM 635 O O . SER A 1 85 ? -8.515 8.232 15.190 1.00 97.81 85 SER A O 1
ATOM 637 N N . ALA A 1 86 ? -6.696 7.035 15.701 1.00 96.50 86 ALA A N 1
ATOM 638 C CA . ALA A 1 86 ? -6.703 7.378 17.121 1.00 96.50 86 ALA A CA 1
ATOM 639 C C . ALA A 1 86 ? -6.632 8.894 17.396 1.00 96.50 86 ALA A C 1
ATOM 641 O O . ALA A 1 86 ? -7.045 9.351 18.460 1.00 96.50 86 ALA A O 1
ATOM 642 N N . ASN A 1 87 ? -6.117 9.686 16.448 1.00 94.50 87 ASN A N 1
ATOM 643 C CA . ASN A 1 87 ? -6.114 11.150 16.509 1.00 94.50 87 ASN A CA 1
ATOM 644 C C . ASN A 1 87 ? -7.293 11.813 15.766 1.00 94.50 87 ASN A C 1
ATOM 646 O O . ASN A 1 87 ? -7.242 13.018 15.525 1.00 94.50 87 ASN A O 1
ATOM 650 N N . GLY A 1 88 ? -8.339 11.054 15.423 1.00 95.69 88 GLY A N 1
ATOM 651 C CA . GLY A 1 88 ? -9.582 11.557 14.830 1.00 95.69 88 GLY A CA 1
ATOM 652 C C . GLY A 1 88 ? -9.462 11.986 13.366 1.00 95.69 88 GLY A C 1
ATOM 653 O O . GLY A 1 88 ? -10.279 12.774 12.891 1.00 95.69 88 GLY A O 1
ATOM 654 N N . ILE A 1 89 ? -8.432 11.524 12.652 1.00 96.50 89 ILE A N 1
ATOM 655 C CA . ILE A 1 89 ? -8.257 11.801 11.225 1.00 96.50 89 ILE A CA 1
ATOM 656 C C . ILE A 1 89 ? -8.973 10.705 10.437 1.00 96.50 89 ILE A C 1
ATOM 658 O O . ILE A 1 89 ? -8.730 9.518 10.649 1.00 96.50 89 ILE A O 1
ATOM 662 N N . MET A 1 90 ? -9.834 11.111 9.507 1.00 96.75 90 MET A N 1
ATOM 663 C CA . MET A 1 90 ? -10.452 10.194 8.553 1.00 96.75 90 MET A CA 1
ATOM 664 C C . MET A 1 90 ? -9.478 9.923 7.405 1.00 96.75 90 MET A C 1
ATOM 666 O O . MET A 1 90 ? -9.020 10.857 6.747 1.00 96.75 90 MET A O 1
ATOM 670 N N . ILE A 1 91 ? -9.157 8.652 7.186 1.00 97.94 91 ILE A N 1
ATOM 671 C CA . ILE A 1 91 ? -8.235 8.180 6.156 1.00 97.94 91 ILE A CA 1
ATOM 672 C C . ILE A 1 91 ? -9.015 7.348 5.135 1.00 97.94 91 ILE A C 1
ATOM 674 O O . ILE A 1 91 ? -9.462 6.252 5.484 1.00 97.94 91 ILE A O 1
ATOM 678 N N . PRO A 1 92 ? -9.175 7.824 3.890 1.00 97.69 92 PRO A N 1
ATOM 679 C CA . PRO A 1 92 ? -9.734 7.023 2.810 1.00 97.69 92 PRO A CA 1
ATOM 680 C C . PRO A 1 92 ? -8.881 5.781 2.533 1.00 97.69 92 PRO A C 1
ATOM 682 O O . PRO A 1 92 ? -7.649 5.838 2.565 1.00 97.69 92 PRO A O 1
ATOM 685 N N . LEU A 1 93 ? -9.545 4.661 2.266 1.00 98.00 93 LEU A N 1
ATOM 686 C CA . LEU A 1 93 ? -8.934 3.389 1.899 1.00 98.00 93 LEU A CA 1
ATOM 687 C C . LEU A 1 93 ? -9.354 3.038 0.473 1.00 98.00 93 LEU A C 1
ATOM 689 O O . LEU A 1 93 ? -10.533 2.783 0.211 1.00 98.00 93 LEU A O 1
ATOM 693 N N . GLU A 1 94 ? -8.385 2.976 -0.432 1.00 95.12 94 GLU A N 1
ATOM 694 C CA . GLU A 1 94 ? -8.612 2.606 -1.824 1.00 95.12 94 GLU A CA 1
ATOM 695 C C . GLU A 1 94 ? -8.150 1.171 -2.077 1.00 95.12 94 GLU A C 1
ATOM 697 O O . GLU A 1 94 ? -7.039 0.775 -1.722 1.00 95.12 94 GLU A O 1
ATOM 702 N N . PHE A 1 95 ? -9.008 0.368 -2.707 1.00 93.44 95 PHE A N 1
ATOM 703 C CA . PHE A 1 95 ? -8.732 -1.037 -2.998 1.00 93.44 95 PHE A CA 1
ATOM 704 C C . PHE A 1 95 ? -8.723 -1.279 -4.503 1.00 93.44 95 PHE A C 1
ATOM 706 O O . PHE A 1 95 ? -9.737 -1.121 -5.181 1.00 93.44 95 PHE A O 1
ATOM 713 N N . ILE A 1 96 ? -7.586 -1.738 -5.016 1.00 90.50 96 ILE A N 1
ATOM 714 C CA . ILE A 1 96 ? -7.389 -2.068 -6.423 1.00 90.50 96 ILE A CA 1
ATOM 715 C C . ILE A 1 96 ? -7.241 -3.583 -6.545 1.00 90.50 96 ILE A C 1
ATOM 717 O O . ILE A 1 96 ? -6.288 -4.172 -6.030 1.00 90.50 96 ILE A O 1
ATOM 721 N N . ILE A 1 97 ? -8.189 -4.227 -7.227 1.00 89.12 97 ILE A N 1
ATOM 722 C CA . ILE A 1 97 ? -8.162 -5.679 -7.431 1.00 89.12 97 ILE A CA 1
ATOM 723 C C . ILE A 1 97 ? -6.977 -6.065 -8.325 1.00 89.12 97 ILE A C 1
ATOM 725 O O . ILE A 1 97 ? -6.871 -5.599 -9.460 1.00 89.12 97 ILE A O 1
ATOM 729 N N . GLN A 1 98 ? -6.112 -6.945 -7.821 1.00 85.50 98 GLN A N 1
ATOM 730 C CA . GLN A 1 98 ? -5.009 -7.537 -8.579 1.00 85.50 98 GLN A CA 1
ATOM 731 C C . GLN A 1 98 ? -5.499 -8.583 -9.591 1.00 85.50 98 GLN A C 1
ATOM 733 O O . GLN A 1 98 ? -6.529 -9.228 -9.394 1.00 85.50 98 GLN A O 1
ATOM 738 N N . GLY A 1 99 ? -4.708 -8.800 -10.645 1.00 71.38 99 GLY A N 1
ATOM 739 C CA . GLY A 1 99 ? -4.974 -9.813 -11.672 1.00 71.38 99 GLY A CA 1
ATOM 740 C C . GLY A 1 99 ? -5.925 -9.341 -12.774 1.00 71.38 99 GLY A C 1
ATOM 741 O O . GLY A 1 99 ? -6.423 -10.157 -13.548 1.00 71.38 99 GLY A O 1
ATOM 742 N N . GLY A 1 100 ? -6.183 -8.033 -12.843 1.00 64.81 100 GLY A N 1
ATOM 743 C CA . GLY A 1 100 ? -6.918 -7.395 -13.931 1.00 64.81 100 GLY A CA 1
ATOM 744 C C . GLY A 1 100 ? -5.985 -6.726 -14.950 1.00 64.81 100 GLY A C 1
ATOM 745 O O . GLY A 1 100 ? -4.802 -6.536 -14.672 1.00 64.81 100 GLY A O 1
ATOM 746 N N . PRO A 1 101 ? -6.514 -6.282 -16.104 1.00 55.84 101 PRO A N 1
ATOM 747 C CA . PRO A 1 101 ? -5.720 -5.617 -17.146 1.00 55.84 101 PRO A CA 1
ATOM 748 C C . PRO A 1 101 ? -5.085 -4.294 -16.681 1.00 55.84 101 PRO A C 1
ATOM 750 O O . PRO A 1 101 ? -4.086 -3.854 -17.235 1.00 55.84 101 PRO A O 1
ATOM 753 N N . PHE A 1 102 ? -5.643 -3.659 -15.645 1.00 56.53 102 PHE A N 1
ATOM 754 C CA . PHE A 1 102 ? -5.140 -2.392 -15.102 1.00 56.53 102 PHE A CA 1
ATOM 755 C C . PHE A 1 102 ? -4.164 -2.562 -13.931 1.00 56.53 102 PHE A C 1
ATOM 757 O O . PHE A 1 102 ? -3.382 -1.653 -13.657 1.00 56.53 102 PHE A O 1
ATOM 764 N N . MET A 1 103 ? -4.205 -3.707 -13.244 1.00 71.00 103 MET A N 1
ATOM 765 C CA . MET A 1 103 ? -3.353 -4.002 -12.094 1.00 71.00 103 MET A CA 1
ATOM 766 C C . MET A 1 103 ? -2.862 -5.450 -12.194 1.00 71.00 103 MET A C 1
ATOM 768 O O . MET A 1 103 ? -3.581 -6.368 -11.773 1.00 71.00 103 MET A O 1
ATOM 772 N N . PRO A 1 104 ? -1.664 -5.679 -12.764 1.00 71.44 104 PRO A N 1
ATOM 773 C CA . PRO A 1 104 ? -1.067 -7.004 -12.767 1.00 71.44 104 PRO A CA 1
ATOM 774 C C . PRO A 1 104 ? -0.820 -7.474 -11.330 1.00 71.44 104 PRO A C 1
ATOM 776 O O . PRO A 1 104 ? -0.757 -6.679 -10.391 1.00 71.44 104 PRO A O 1
ATOM 779 N N . THR A 1 105 ? -0.697 -8.786 -11.154 1.00 82.06 105 THR A N 1
ATOM 780 C CA . THR A 1 105 ? -0.348 -9.361 -9.853 1.00 82.06 105 THR A CA 1
ATOM 781 C C . THR A 1 105 ? 1.034 -8.877 -9.433 1.00 82.06 105 THR A C 1
ATOM 783 O O . THR A 1 105 ? 1.997 -9.070 -10.178 1.00 82.06 105 THR A O 1
ATOM 786 N N . ILE A 1 106 ? 1.129 -8.299 -8.236 1.00 86.69 106 ILE A N 1
ATOM 787 C CA . ILE A 1 106 ? 2.400 -7.848 -7.663 1.00 86.69 106 ILE A CA 1
ATOM 788 C C . ILE A 1 106 ? 3.245 -9.082 -7.353 1.00 86.69 106 ILE A C 1
ATOM 790 O O . ILE A 1 106 ? 2.811 -9.961 -6.607 1.00 86.69 106 ILE A O 1
ATOM 794 N N . GLN A 1 107 ? 4.438 -9.156 -7.937 1.00 84.12 107 GLN A N 1
ATOM 795 C CA . GLN A 1 107 ? 5.330 -10.309 -7.806 1.00 84.12 107 GLN A CA 1
ATOM 796 C C . GLN A 1 107 ? 6.271 -10.161 -6.612 1.00 84.12 107 GLN A C 1
ATOM 798 O O . GLN A 1 107 ? 6.617 -11.149 -5.965 1.00 84.12 107 GLN A O 1
ATOM 803 N N . GLU A 1 108 ? 6.674 -8.927 -6.303 1.00 89.38 108 GLU A N 1
ATOM 804 C CA . GLU A 1 108 ? 7.657 -8.649 -5.259 1.00 89.38 108 GLU A CA 1
ATOM 805 C C . GLU A 1 108 ? 7.089 -7.766 -4.146 1.00 89.38 108 GLU A C 1
ATOM 807 O O . GLU A 1 108 ? 6.647 -6.632 -4.353 1.00 89.38 108 GLU A O 1
ATOM 812 N N . VAL A 1 109 ? 7.153 -8.282 -2.918 1.00 93.81 109 VAL A N 1
ATOM 813 C CA . VAL A 1 109 ? 6.696 -7.586 -1.715 1.00 93.81 109 VAL A CA 1
ATOM 814 C C . VAL A 1 109 ? 7.754 -7.612 -0.618 1.00 93.81 109 VAL A C 1
ATOM 816 O O . VAL A 1 109 ? 8.594 -8.507 -0.540 1.00 93.81 109 VAL A O 1
ATOM 819 N N . LYS A 1 110 ? 7.692 -6.623 0.272 1.00 95.06 110 LYS A N 1
ATOM 820 C CA . LYS A 1 110 ? 8.538 -6.502 1.460 1.00 95.06 110 LYS A CA 1
ATOM 821 C C . LYS A 1 110 ? 7.660 -6.372 2.698 1.00 95.06 110 LYS A C 1
ATOM 823 O O . LYS A 1 110 ? 6.685 -5.621 2.684 1.00 95.06 110 LYS A O 1
ATOM 828 N N . ALA A 1 111 ? 8.021 -7.078 3.768 1.00 95.44 111 ALA A N 1
ATOM 829 C CA . ALA A 1 111 ? 7.330 -6.975 5.049 1.00 95.44 111 ALA A CA 1
ATOM 830 C C . ALA A 1 111 ? 7.300 -5.519 5.541 1.00 95.44 111 ALA A C 1
ATOM 832 O O . ALA A 1 111 ? 8.309 -4.809 5.475 1.00 95.44 111 ALA A O 1
ATOM 833 N N . PHE A 1 112 ? 6.139 -5.078 6.022 1.00 94.38 112 PHE A N 1
ATOM 834 C CA . PHE A 1 112 ? 5.926 -3.728 6.522 1.00 94.38 112 PHE A CA 1
ATOM 835 C C . PHE A 1 112 ? 4.876 -3.706 7.644 1.00 94.38 112 PHE A C 1
ATOM 837 O O . PHE A 1 112 ? 3.783 -4.252 7.514 1.00 94.38 112 PHE A O 1
ATOM 844 N N . GLY A 1 113 ? 5.202 -3.030 8.749 1.00 87.81 113 GLY A N 1
ATOM 845 C CA . GLY A 1 113 ? 4.377 -3.016 9.961 1.00 87.81 113 GLY A CA 1
ATOM 846 C C . GLY A 1 113 ? 4.533 -4.279 10.818 1.00 87.81 113 GLY A C 1
ATOM 847 O O . GLY A 1 113 ? 5.320 -5.170 10.508 1.00 87.81 113 GLY A O 1
ATOM 848 N N . SER A 1 114 ? 3.798 -4.339 11.930 1.00 86.75 114 SER A N 1
ATOM 849 C CA . SER A 1 114 ? 3.892 -5.422 12.924 1.00 86.75 114 SER A CA 1
ATOM 850 C C . SER A 1 114 ? 2.902 -6.569 12.709 1.00 86.75 114 SER A C 1
ATOM 852 O O . SER A 1 114 ? 3.099 -7.650 13.251 1.00 86.75 114 SER A O 1
ATOM 854 N N . ASN A 1 115 ? 1.844 -6.360 11.921 1.00 85.75 115 ASN A N 1
ATOM 855 C CA . ASN A 1 115 ? 0.716 -7.294 11.828 1.00 85.75 115 ASN A CA 1
ATOM 856 C C . ASN A 1 115 ? 0.843 -8.288 10.662 1.00 85.75 115 ASN A C 1
ATOM 858 O O . ASN A 1 115 ? -0.158 -8.831 10.216 1.00 85.75 115 ASN A O 1
ATOM 862 N N . GLY A 1 116 ? 2.050 -8.521 10.137 1.00 88.31 116 GLY A N 1
ATOM 863 C CA . GLY A 1 116 ? 2.250 -9.355 8.941 1.00 88.31 116 GLY A CA 1
ATOM 864 C C . GLY A 1 116 ? 1.821 -8.672 7.637 1.00 88.31 116 GLY A C 1
ATOM 865 O O . GLY A 1 116 ? 1.564 -9.341 6.642 1.00 88.31 116 GLY A O 1
ATOM 866 N N . GLY A 1 117 ? 1.722 -7.340 7.651 1.00 92.62 117 GLY A N 1
ATOM 867 C CA . GLY A 1 117 ? 1.445 -6.543 6.463 1.00 92.62 117 GLY A CA 1
ATOM 868 C C . GLY A 1 117 ? 2.632 -6.528 5.506 1.00 92.62 117 GLY A C 1
ATOM 869 O O . GLY A 1 117 ? 3.788 -6.721 5.898 1.00 92.62 117 GLY A O 1
ATOM 870 N N . VAL A 1 118 ? 2.345 -6.276 4.234 1.00 97.06 118 VAL A N 1
ATOM 871 C CA . VAL A 1 118 ? 3.361 -6.183 3.187 1.00 97.06 118 VAL A CA 1
ATOM 872 C C . VAL A 1 118 ? 3.154 -4.934 2.339 1.00 97.06 118 VAL A C 1
ATOM 874 O O . VAL A 1 118 ? 2.057 -4.388 2.242 1.00 97.06 118 VAL A O 1
ATOM 877 N N . ARG A 1 119 ? 4.234 -4.480 1.713 1.00 96.81 119 ARG A N 1
ATOM 878 C CA . ARG A 1 119 ? 4.267 -3.371 0.759 1.00 96.81 119 ARG A CA 1
ATOM 879 C C . ARG A 1 119 ? 4.924 -3.842 -0.527 1.00 96.81 119 ARG A C 1
ATOM 881 O O . ARG A 1 119 ? 5.863 -4.634 -0.463 1.00 96.81 119 ARG A O 1
ATOM 888 N N . ALA A 1 120 ? 4.487 -3.317 -1.665 1.00 95.12 120 ALA A N 1
ATOM 889 C CA . ALA A 1 120 ? 5.148 -3.556 -2.942 1.00 95.12 120 ALA A CA 1
ATOM 890 C C . ALA A 1 120 ? 6.631 -3.143 -2.900 1.00 95.12 120 ALA A C 1
ATOM 892 O O . ALA A 1 120 ? 7.009 -2.168 -2.237 1.00 95.12 120 ALA A O 1
ATOM 893 N N . GLU A 1 121 ? 7.486 -3.890 -3.595 1.00 93.25 121 GLU A N 1
ATOM 894 C CA . GLU A 1 121 ? 8.895 -3.522 -3.752 1.00 93.25 121 GLU A CA 1
ATOM 895 C C . GLU A 1 121 ? 9.058 -2.208 -4.545 1.00 93.25 121 GLU A C 1
ATOM 897 O O . GLU A 1 121 ? 8.152 -1.757 -5.240 1.00 93.25 121 GLU A O 1
ATOM 902 N N . LEU A 1 122 ? 10.226 -1.569 -4.454 1.00 91.75 122 LEU A N 1
ATOM 903 C CA . LEU A 1 122 ? 10.600 -0.384 -5.221 1.00 91.75 122 LEU A CA 1
ATOM 904 C C . LEU A 1 122 ? 10.406 -0.570 -6.728 1.00 91.75 122 LEU A C 1
ATOM 906 O O . LEU A 1 122 ? 9.892 0.345 -7.360 1.00 91.75 122 LEU A O 1
ATOM 910 N N 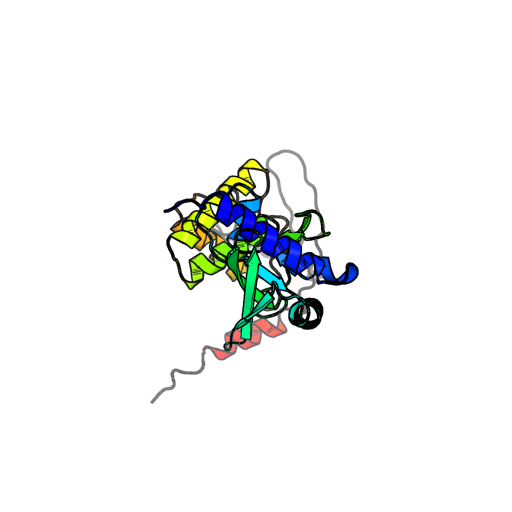. GLY A 1 123 ? 10.775 -1.728 -7.287 1.00 87.94 123 GLY A N 1
ATOM 911 C CA . GLY A 1 123 ? 10.575 -2.010 -8.713 1.00 87.94 123 GLY A CA 1
ATOM 912 C C . GLY A 1 123 ? 9.096 -1.960 -9.108 1.00 87.94 123 GLY A C 1
ATOM 913 O O . GLY A 1 123 ? 8.723 -1.239 -10.034 1.00 87.94 123 GLY A O 1
ATOM 914 N N . GLU A 1 124 ? 8.249 -2.646 -8.340 1.00 89.25 124 GLU A N 1
ATOM 915 C CA . GLU A 1 124 ? 6.792 -2.670 -8.521 1.00 89.25 124 GLU A CA 1
ATOM 916 C C . GLU A 1 124 ? 6.184 -1.269 -8.378 1.00 89.25 124 GLU A C 1
ATOM 918 O O . GLU A 1 124 ? 5.449 -0.804 -9.249 1.00 89.25 124 GLU A O 1
ATOM 923 N N . LEU A 1 125 ? 6.563 -0.531 -7.329 1.00 91.94 125 LEU A N 1
ATOM 924 C CA . LEU A 1 125 ? 6.111 0.848 -7.133 1.00 91.94 125 LEU A CA 1
ATOM 925 C C . LEU A 1 125 ? 6.550 1.769 -8.276 1.00 91.94 125 LEU A C 1
ATOM 927 O O . LEU A 1 125 ? 5.774 2.622 -8.710 1.00 91.94 125 LEU A O 1
ATOM 931 N N . ALA A 1 126 ? 7.780 1.616 -8.770 1.00 89.50 126 ALA A N 1
ATOM 932 C CA . ALA A 1 126 ? 8.302 2.421 -9.867 1.00 89.50 126 ALA A CA 1
ATOM 933 C C . ALA A 1 126 ? 7.568 2.117 -11.175 1.00 89.50 126 ALA A C 1
ATOM 935 O O . ALA A 1 126 ? 7.225 3.049 -11.904 1.00 89.50 126 ALA A O 1
ATOM 936 N N . LEU A 1 127 ? 7.254 0.847 -11.445 1.00 85.44 127 LEU A N 1
ATOM 937 C CA . LEU A 1 127 ? 6.441 0.455 -12.594 1.00 85.44 127 LEU A CA 1
ATOM 938 C C . LEU A 1 127 ? 5.031 1.055 -12.511 1.00 85.44 127 LEU A C 1
ATOM 940 O O . LEU A 1 127 ? 4.566 1.671 -13.472 1.00 85.44 127 LEU A O 1
ATOM 944 N N . MET A 1 128 ? 4.378 0.952 -11.350 1.00 85.88 128 MET A N 1
ATOM 945 C CA . MET A 1 128 ? 3.060 1.551 -11.121 1.00 85.88 128 MET A CA 1
ATOM 946 C C . MET A 1 128 ? 3.080 3.068 -11.343 1.00 85.88 128 MET A C 1
ATOM 948 O O . MET A 1 128 ? 2.215 3.610 -12.031 1.00 85.88 128 MET A O 1
ATOM 952 N N . LYS A 1 129 ? 4.093 3.772 -10.822 1.00 87.38 129 LYS A N 1
ATOM 953 C CA . LYS A 1 129 ? 4.224 5.223 -11.019 1.00 87.38 129 LYS A CA 1
ATOM 954 C C . LYS A 1 129 ? 4.542 5.597 -12.460 1.00 87.38 129 LYS A C 1
ATOM 956 O O . LYS A 1 129 ? 3.983 6.570 -12.959 1.00 87.38 129 LYS A O 1
ATOM 961 N N . ALA A 1 130 ? 5.344 4.805 -13.167 1.00 84.06 130 ALA A N 1
ATOM 962 C CA . ALA A 1 130 ? 5.585 5.018 -14.590 1.00 84.06 130 ALA A CA 1
ATOM 963 C C . ALA A 1 130 ? 4.289 4.931 -15.411 1.00 84.06 130 ALA A C 1
ATOM 965 O O . ALA A 1 130 ? 4.068 5.773 -16.284 1.00 84.06 130 ALA A O 1
ATOM 966 N N . LYS A 1 131 ? 3.402 3.975 -15.092 1.00 82.06 131 LYS A N 1
ATOM 967 C CA . LYS A 1 131 ? 2.067 3.874 -15.710 1.00 82.06 131 LYS A CA 1
ATOM 968 C C . LYS A 1 131 ? 1.226 5.124 -15.435 1.00 82.06 131 LYS A C 1
ATOM 970 O O . LYS A 1 131 ? 0.654 5.678 -16.372 1.00 82.06 131 LYS A O 1
ATOM 975 N N . SER A 1 132 ? 1.230 5.643 -14.206 1.00 82.75 132 SER A N 1
ATOM 976 C CA . SER A 1 132 ? 0.542 6.902 -13.871 1.00 82.75 132 SER A CA 1
ATOM 977 C C . SER A 1 132 ? 1.096 8.114 -14.636 1.00 82.75 132 SER A C 1
ATOM 979 O O . SER A 1 132 ? 0.324 8.926 -15.149 1.00 82.75 132 SER A O 1
ATOM 981 N N . VAL A 1 133 ? 2.420 8.214 -14.799 1.00 79.25 133 VAL A N 1
ATOM 982 C CA . VAL A 1 133 ? 3.076 9.273 -15.594 1.00 79.25 133 VAL A CA 1
ATOM 983 C C . VAL A 1 133 ? 2.744 9.166 -17.089 1.00 79.25 133 VAL A C 1
ATOM 985 O O . VAL A 1 133 ? 2.608 10.177 -17.790 1.00 79.25 133 VAL A O 1
ATOM 988 N N . ALA A 1 134 ? 2.626 7.946 -17.613 1.00 76.19 134 ALA A N 1
ATOM 989 C CA . ALA A 1 134 ? 2.229 7.723 -18.998 1.00 76.19 134 ALA A CA 1
ATOM 990 C C . ALA A 1 134 ? 0.744 8.039 -19.232 1.00 76.19 134 ALA A C 1
ATOM 992 O O . ALA A 1 134 ? 0.424 8.646 -20.252 1.00 76.19 134 ALA A O 1
ATOM 993 N N . GLY A 1 135 ? -0.128 7.666 -18.291 1.00 75.12 135 GLY A N 1
ATOM 994 C CA . GLY A 1 135 ? -1.576 7.842 -18.397 1.00 75.12 135 GLY A CA 1
ATOM 995 C C . GLY A 1 135 ? -2.060 9.264 -18.107 1.00 75.12 135 GLY A C 1
ATOM 996 O O . GLY A 1 135 ? -2.734 9.857 -18.944 1.00 75.12 135 GLY A O 1
ATOM 997 N N . ARG A 1 136 ? -1.730 9.814 -16.929 1.00 75.62 136 ARG A N 1
ATOM 998 C CA . ARG A 1 136 ? -2.186 11.146 -16.482 1.00 75.62 136 ARG A CA 1
ATOM 999 C C . ARG A 1 136 ? -1.114 12.218 -16.645 1.00 75.62 136 ARG A C 1
ATOM 1001 O O . ARG A 1 136 ? -1.424 13.325 -17.068 1.00 75.62 136 ARG A O 1
ATOM 1008 N N . GLY A 1 137 ? 0.140 11.877 -16.335 1.00 72.69 137 GLY A N 1
ATOM 1009 C CA . GLY A 1 137 ? 1.268 12.810 -16.429 1.00 72.69 137 GLY A CA 1
ATOM 1010 C C . GLY A 1 137 ? 1.165 14.000 -15.473 1.00 72.69 137 GLY A C 1
ATOM 1011 O O . GLY A 1 137 ? 1.523 15.107 -15.853 1.00 72.69 137 GLY A O 1
ATOM 1012 N N . GLU A 1 138 ? 0.633 13.790 -14.268 1.00 81.38 138 GLU A N 1
ATOM 1013 C CA . GLU A 1 138 ? 0.595 14.829 -13.236 1.00 81.38 138 GLU A CA 1
ATOM 1014 C C . GLU A 1 138 ? 1.982 15.022 -12.606 1.00 81.38 138 GLU A C 1
ATOM 1016 O O . GLU A 1 138 ? 2.691 14.044 -12.362 1.00 81.38 138 GLU A O 1
ATOM 1021 N N . ASP A 1 139 ? 2.330 16.261 -12.244 1.00 82.81 139 ASP A N 1
ATOM 1022 C CA . ASP A 1 139 ? 3.627 16.609 -11.633 1.00 82.81 139 ASP A CA 1
ATOM 1023 C C . ASP A 1 139 ? 3.972 15.718 -10.427 1.00 82.81 139 ASP A C 1
ATOM 1025 O O . ASP A 1 139 ? 5.107 15.268 -10.266 1.00 82.81 139 ASP A O 1
ATOM 1029 N N . LYS A 1 140 ? 2.965 15.393 -9.602 1.00 84.62 140 LYS A N 1
ATOM 1030 C CA . LYS A 1 140 ? 3.128 14.523 -8.427 1.00 84.62 140 LYS A CA 1
ATOM 1031 C C . LYS A 1 140 ? 3.575 13.105 -8.797 1.00 84.62 140 LYS A C 1
ATOM 1033 O O . LYS A 1 140 ? 4.323 12.489 -8.045 1.00 84.62 140 LYS A O 1
ATOM 1038 N N . ASP A 1 141 ? 3.102 12.585 -9.930 1.00 84.19 141 ASP A N 1
ATOM 1039 C CA . ASP A 1 141 ? 3.430 11.239 -10.395 1.00 84.19 141 ASP A CA 1
ATOM 1040 C C . ASP A 1 141 ? 4.862 11.214 -10.961 1.00 84.19 141 ASP A C 1
ATOM 1042 O O . ASP A 1 141 ? 5.584 10.236 -10.762 1.00 84.19 141 ASP A O 1
ATOM 1046 N N . GLU A 1 142 ? 5.313 12.302 -11.599 1.00 84.88 142 GLU A N 1
ATOM 1047 C CA . GLU A 1 142 ? 6.694 12.439 -12.083 1.00 84.88 142 GLU A CA 1
ATOM 1048 C C . GLU A 1 142 ? 7.712 12.581 -10.946 1.00 84.88 142 GLU A C 1
ATOM 1050 O O . GLU A 1 142 ? 8.781 11.964 -10.998 1.00 84.88 142 GLU A O 1
ATOM 1055 N N . GLU A 1 143 ? 7.389 13.366 -9.915 1.00 87.31 143 GLU A N 1
ATOM 1056 C CA . GLU A 1 143 ? 8.216 13.502 -8.711 1.00 87.31 143 GLU A CA 1
ATOM 1057 C C . GLU A 1 143 ? 8.315 12.181 -7.940 1.00 87.31 143 GLU A C 1
ATOM 1059 O O . GLU A 1 143 ? 9.419 11.753 -7.601 1.00 87.31 143 GLU A O 1
ATOM 1064 N N . ASP A 1 144 ? 7.186 11.498 -7.724 1.00 90.62 144 ASP A N 1
ATOM 1065 C CA . ASP A 1 144 ? 7.150 10.178 -7.087 1.00 90.62 144 ASP A CA 1
ATOM 1066 C C . ASP A 1 144 ? 7.979 9.154 -7.860 1.00 90.62 144 ASP A C 1
ATOM 1068 O O . ASP A 1 144 ? 8.730 8.376 -7.267 1.00 90.62 144 ASP A O 1
ATOM 1072 N N . PHE A 1 145 ? 7.855 9.159 -9.190 1.00 88.94 145 PHE A N 1
ATOM 1073 C CA . PHE A 1 145 ? 8.662 8.297 -10.036 1.00 88.94 145 PHE A CA 1
ATOM 1074 C C . PHE A 1 145 ? 10.146 8.624 -9.854 1.00 88.94 145 PHE A C 1
ATOM 1076 O O . PHE A 1 145 ? 10.919 7.728 -9.536 1.00 88.94 145 PHE A O 1
ATOM 1083 N N . ARG A 1 146 ? 10.548 9.898 -9.956 1.00 87.56 146 ARG A N 1
ATOM 1084 C CA . ARG A 1 146 ? 11.942 10.329 -9.751 1.00 87.56 146 ARG A CA 1
ATOM 1085 C C . ARG A 1 146 ? 12.503 9.859 -8.403 1.00 87.56 146 ARG A C 1
ATOM 1087 O O . ARG A 1 146 ? 13.588 9.283 -8.373 1.00 87.56 146 ARG A O 1
ATOM 1094 N N . PHE A 1 147 ? 11.743 10.048 -7.328 1.00 91.62 147 PHE A N 1
ATOM 1095 C CA . PHE A 1 147 ? 12.108 9.599 -5.986 1.00 91.62 147 PHE A CA 1
ATOM 1096 C C . PHE A 1 147 ? 12.348 8.083 -5.929 1.00 91.62 147 PHE A C 1
ATOM 1098 O O . PHE A 1 147 ? 13.353 7.635 -5.381 1.00 91.62 147 PHE A O 1
ATOM 1105 N N 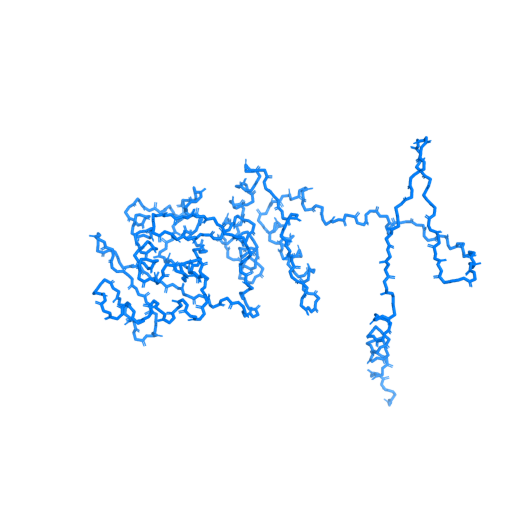. LEU A 1 148 ? 11.464 7.278 -6.527 1.00 90.88 148 LEU A N 1
ATOM 1106 C CA . LEU A 1 148 ? 11.614 5.819 -6.546 1.00 90.88 148 LEU A CA 1
ATOM 1107 C C . LEU A 1 148 ? 12.865 5.376 -7.304 1.00 90.88 148 LEU A C 1
ATOM 1109 O O . LEU A 1 148 ? 13.553 4.460 -6.863 1.00 90.88 148 LEU A O 1
ATOM 1113 N N . ILE A 1 149 ? 13.187 6.044 -8.409 1.00 88.38 149 ILE A N 1
ATOM 1114 C CA . ILE A 1 149 ? 14.402 5.777 -9.182 1.00 88.38 149 ILE A CA 1
ATOM 1115 C C . ILE A 1 149 ? 15.663 6.063 -8.368 1.00 88.38 149 ILE A C 1
ATOM 1117 O O . ILE A 1 149 ? 16.576 5.237 -8.343 1.00 88.38 149 ILE A O 1
ATOM 1121 N N . GLU A 1 150 ? 15.714 7.204 -7.684 1.00 87.06 150 GLU A N 1
ATOM 1122 C CA . GLU A 1 150 ? 16.824 7.551 -6.792 1.00 87.06 150 GLU A CA 1
ATOM 1123 C C . GLU A 1 150 ? 16.942 6.526 -5.658 1.00 87.06 150 GLU A C 1
ATOM 1125 O O . GLU A 1 150 ? 18.026 5.996 -5.412 1.00 87.06 150 GLU A O 1
ATOM 1130 N N . LYS A 1 151 ? 15.813 6.129 -5.058 1.00 90.06 151 LYS A N 1
ATOM 1131 C CA . LYS A 1 151 ? 15.774 5.109 -4.005 1.00 90.06 151 LYS A CA 1
ATOM 1132 C C . LYS A 1 151 ? 16.270 3.743 -4.477 1.00 90.06 151 LYS A C 1
ATOM 1134 O O . LYS A 1 151 ? 17.014 3.074 -3.764 1.00 90.06 151 LYS A O 1
ATOM 1139 N N . MET A 1 152 ? 15.887 3.327 -5.682 1.00 87.94 152 MET A N 1
ATOM 1140 C CA . MET A 1 152 ? 16.387 2.090 -6.283 1.00 87.94 152 MET A CA 1
ATOM 1141 C C . MET A 1 152 ? 17.903 2.147 -6.480 1.00 87.94 152 MET A C 1
ATOM 1143 O O . MET A 1 152 ? 18.582 1.174 -6.168 1.00 87.94 152 MET A O 1
ATOM 1147 N N . GLN A 1 153 ? 18.446 3.280 -6.938 1.00 84.62 153 GLN A N 1
ATOM 1148 C CA . GLN A 1 153 ? 19.893 3.457 -7.102 1.00 84.62 153 GLN A CA 1
ATOM 1149 C C . GLN A 1 153 ? 20.637 3.411 -5.763 1.00 84.62 153 GLN A C 1
ATOM 1151 O O . GLN A 1 153 ? 21.659 2.733 -5.670 1.00 84.62 153 GLN A O 1
ATOM 1156 N N . GLU A 1 154 ? 20.114 4.076 -4.729 1.00 87.44 154 GLU A N 1
ATOM 1157 C CA . GLU A 1 154 ? 20.653 4.016 -3.362 1.00 87.44 154 GLU A CA 1
ATOM 1158 C C . GLU A 1 154 ? 20.711 2.577 -2.828 1.00 87.44 154 GLU A C 1
ATOM 1160 O O . GLU A 1 154 ? 21.683 2.194 -2.180 1.00 87.44 154 GLU A O 1
ATOM 1165 N N . GLU A 1 155 ? 19.687 1.768 -3.117 1.00 86.44 155 GLU A N 1
ATOM 1166 C CA . GLU A 1 155 ? 19.596 0.367 -2.687 1.00 86.44 155 GLU A CA 1
ATOM 1167 C C . GLU A 1 155 ? 20.276 -0.622 -3.652 1.00 86.44 155 GLU A C 1
ATOM 1169 O O . GLU A 1 155 ? 20.207 -1.833 -3.439 1.00 86.44 155 GLU A O 1
ATOM 1174 N N . GLY A 1 156 ? 20.932 -0.136 -4.713 1.00 82.81 156 GLY A N 1
ATOM 1175 C CA . GLY A 1 156 ? 21.594 -0.980 -5.714 1.00 82.81 156 GLY A CA 1
ATOM 1176 C C . GLY A 1 156 ? 20.635 -1.861 -6.524 1.00 82.81 156 GLY A C 1
ATOM 1177 O O . GLY A 1 156 ? 21.051 -2.888 -7.058 1.00 82.81 156 GLY A O 1
ATOM 1178 N N . LYS A 1 157 ? 19.359 -1.479 -6.607 1.00 81.62 157 LYS A N 1
ATOM 1179 C CA . LYS A 1 157 ? 18.311 -2.189 -7.343 1.00 81.62 157 LYS A CA 1
ATOM 1180 C C . LYS A 1 157 ? 18.143 -1.650 -8.753 1.00 81.62 157 LYS A C 1
ATOM 1182 O O . LYS A 1 157 ? 18.388 -0.481 -9.051 1.00 81.62 157 LYS A O 1
ATOM 1187 N N . ASP A 1 158 ? 17.661 -2.516 -9.628 1.00 76.44 158 ASP A N 1
ATOM 1188 C CA . ASP A 1 158 ? 17.264 -2.174 -10.983 1.00 76.44 158 ASP A CA 1
ATOM 1189 C C . ASP A 1 158 ? 16.023 -2.980 -11.397 1.00 76.44 158 ASP A C 1
ATOM 1191 O O . ASP A 1 158 ? 15.455 -3.730 -10.607 1.00 76.44 158 ASP A O 1
ATOM 1195 N N . PHE A 1 159 ? 15.575 -2.794 -12.637 1.00 70.31 159 PHE A N 1
ATOM 1196 C CA . PHE A 1 159 ? 14.417 -3.500 -13.186 1.00 70.31 159 PHE A CA 1
ATOM 1197 C C . PHE A 1 159 ? 14.762 -4.889 -13.755 1.00 70.31 159 PHE A C 1
ATOM 1199 O O . PHE A 1 159 ? 13.888 -5.531 -14.325 1.00 70.31 159 PHE A O 1
ATOM 1206 N N . LYS A 1 160 ? 16.016 -5.372 -13.672 1.00 58.16 160 LYS A N 1
ATOM 1207 C CA . LYS A 1 160 ? 16.451 -6.582 -14.406 1.00 58.16 160 LYS A CA 1
ATOM 1208 C C . LYS A 1 160 ? 15.809 -7.872 -13.908 1.00 58.16 160 LYS A C 1
ATOM 1210 O O . LYS A 1 160 ? 15.793 -8.851 -14.649 1.00 58.16 160 LYS A O 1
ATOM 1215 N N . HIS A 1 161 ? 15.332 -7.882 -12.669 1.00 50.88 161 HIS A N 1
ATOM 1216 C CA . HIS A 1 161 ? 14.666 -9.035 -12.067 1.00 50.88 161 HIS A CA 1
ATOM 1217 C C . HIS A 1 161 ? 13.142 -8.973 -12.185 1.00 50.88 161 HIS A C 1
ATOM 1219 O O . HIS A 1 161 ? 12.483 -9.984 -11.957 1.00 50.88 161 HIS A O 1
ATOM 1225 N N . MET A 1 162 ? 12.588 -7.835 -12.619 1.00 56.66 162 MET A N 1
ATOM 1226 C CA . MET A 1 162 ? 11.159 -7.740 -12.874 1.00 56.66 162 MET A CA 1
ATOM 1227 C C . MET A 1 162 ? 10.818 -8.522 -14.137 1.00 56.66 162 MET A C 1
ATOM 1229 O O . MET A 1 162 ? 11.229 -8.171 -15.245 1.00 56.66 162 MET A O 1
ATOM 1233 N N . VAL A 1 163 ? 10.040 -9.587 -13.960 1.00 49.47 163 VAL A N 1
ATOM 1234 C CA . VAL A 1 163 ? 9.377 -10.267 -15.068 1.00 49.47 163 VAL A CA 1
ATOM 1235 C C . VAL A 1 163 ? 8.278 -9.333 -15.565 1.00 49.47 163 VAL A C 1
ATOM 1237 O O . VAL A 1 163 ? 7.186 -9.290 -15.004 1.00 49.47 163 VAL A O 1
ATOM 1240 N N . LEU A 1 164 ? 8.568 -8.562 -16.614 1.00 52.44 164 LEU A N 1
ATOM 1241 C CA . LEU A 1 164 ? 7.529 -7.899 -17.398 1.00 52.44 164 LEU A CA 1
ATOM 1242 C C . LEU A 1 164 ? 6.720 -9.020 -18.062 1.00 52.44 164 LEU A C 1
ATOM 1244 O O . LEU A 1 164 ? 7.221 -9.708 -18.951 1.00 52.44 164 LEU A O 1
ATOM 1248 N N . ALA A 1 165 ? 5.534 -9.313 -17.531 1.00 41.72 165 ALA A N 1
ATOM 1249 C CA . ALA A 1 165 ? 4.785 -10.501 -17.921 1.00 41.72 165 ALA A CA 1
ATOM 1250 C C . ALA A 1 165 ? 4.472 -10.498 -19.435 1.00 41.72 165 ALA A C 1
ATOM 1252 O O . ALA A 1 165 ? 3.989 -9.494 -19.960 1.00 41.72 165 ALA A O 1
ATOM 1253 N N . PRO A 1 166 ? 4.684 -11.620 -20.148 1.00 41.22 166 PRO A N 1
ATOM 1254 C CA . PRO A 1 166 ? 4.220 -11.785 -21.512 1.00 41.22 166 PRO A CA 1
ATOM 1255 C C . PRO A 1 166 ? 2.813 -12.389 -21.479 1.00 41.22 166 PRO A C 1
ATOM 1257 O O . PRO A 1 166 ? 2.663 -13.593 -21.274 1.00 41.22 166 PRO A O 1
ATOM 1260 N N . ALA A 1 167 ? 1.776 -11.581 -21.691 1.00 40.69 167 ALA A N 1
ATOM 1261 C CA . ALA A 1 167 ? 0.443 -12.116 -21.982 1.00 40.69 167 ALA A CA 1
ATOM 1262 C C . ALA A 1 167 ? 0.067 -11.973 -23.470 1.00 40.69 167 ALA A C 1
ATOM 1264 O O . ALA A 1 167 ? -0.631 -12.830 -24.006 1.00 40.69 167 ALA A O 1
ATOM 1265 N N . ASP A 1 168 ? 0.568 -10.946 -24.162 1.00 43.16 168 ASP A N 1
ATOM 1266 C CA . ASP A 1 168 ? -0.009 -10.528 -25.452 1.00 43.16 168 ASP A CA 1
ATOM 1267 C C . ASP A 1 168 ? 0.848 -9.539 -26.280 1.00 43.16 168 ASP A C 1
ATOM 1269 O O . ASP A 1 168 ? 0.417 -9.096 -27.343 1.00 43.16 168 ASP A O 1
ATOM 1273 N N . GLY A 1 169 ? 2.084 -9.229 -25.866 1.00 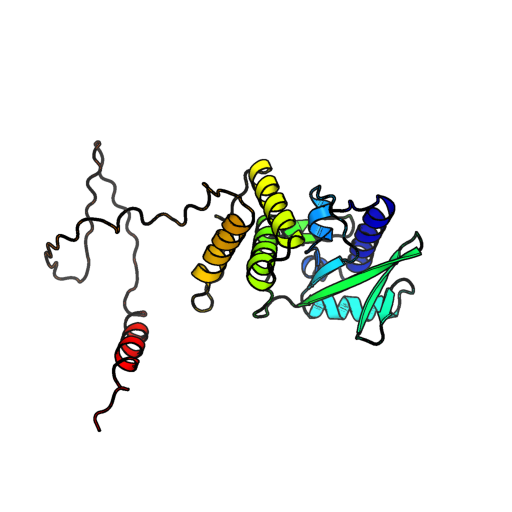41.47 169 GLY A N 1
ATOM 1274 C CA . GLY A 1 169 ? 2.971 -8.282 -26.572 1.00 41.47 169 GLY A CA 1
ATOM 1275 C C . GLY A 1 169 ? 3.266 -6.980 -25.814 1.00 41.47 169 GLY A C 1
ATOM 1276 O O . GLY A 1 169 ? 3.948 -6.103 -26.347 1.00 41.47 169 GLY A O 1
ATOM 1277 N N . GLU A 1 170 ? 2.819 -6.869 -24.561 1.00 46.78 170 GLU A N 1
ATOM 1278 C CA . GLU A 1 170 ? 3.015 -5.705 -23.682 1.00 46.78 170 GLU A CA 1
ATOM 1279 C C . GLU A 1 170 ? 4.419 -5.555 -23.057 1.00 46.78 170 GLU A C 1
ATOM 1281 O O . GLU A 1 170 ? 4.692 -4.552 -22.400 1.00 46.78 170 GLU A O 1
ATOM 1286 N N . GLU A 1 171 ? 5.367 -6.464 -23.311 1.00 46.12 171 GLU A N 1
ATOM 1287 C CA . GLU A 1 171 ? 6.746 -6.355 -22.788 1.00 46.12 171 GLU A CA 1
ATOM 1288 C C . GLU A 1 171 ? 7.427 -5.039 -23.237 1.00 46.12 171 GLU A C 1
ATOM 1290 O O . GLU A 1 171 ? 8.179 -4.400 -22.494 1.00 46.12 171 GLU A O 1
ATOM 1295 N N . PHE A 1 172 ? 7.087 -4.565 -24.443 1.00 41.69 172 PHE A N 1
ATOM 1296 C CA . PHE A 1 172 ? 7.508 -3.256 -24.941 1.00 41.69 172 PHE A CA 1
ATOM 1297 C C . PHE A 1 172 ? 6.707 -2.096 -24.347 1.00 41.69 172 PHE A C 1
ATOM 1299 O O . PHE A 1 172 ? 7.240 -0.992 -24.290 1.00 41.69 172 PHE A O 1
ATOM 1306 N N . ALA A 1 173 ? 5.464 -2.309 -23.909 1.00 51.25 173 ALA A N 1
ATOM 1307 C CA . ALA A 1 173 ? 4.630 -1.260 -23.334 1.00 51.25 173 ALA A CA 1
ATOM 1308 C C . ALA A 1 173 ? 5.169 -0.829 -21.969 1.00 51.25 173 ALA A C 1
ATOM 1310 O O . ALA A 1 173 ? 5.321 0.369 -21.744 1.00 51.25 173 ALA A O 1
ATOM 1311 N N . ASP A 1 174 ? 5.566 -1.766 -21.109 1.00 61.12 174 ASP A N 1
ATOM 1312 C CA . ASP A 1 174 ? 6.102 -1.445 -19.783 1.00 61.12 174 ASP A CA 1
ATOM 1313 C C . ASP A 1 174 ? 7.515 -0.845 -19.858 1.00 61.12 174 ASP A C 1
ATOM 1315 O O . ASP A 1 174 ? 7.788 0.190 -19.243 1.00 61.12 174 ASP A O 1
ATOM 1319 N N . ALA A 1 175 ? 8.397 -1.392 -20.702 1.00 59.56 175 ALA A N 1
ATOM 1320 C CA . ALA A 1 175 ? 9.721 -0.809 -20.933 1.00 59.56 175 ALA A CA 1
ATOM 1321 C C . ALA A 1 175 ? 9.642 0.582 -21.595 1.00 59.56 175 ALA A C 1
ATOM 1323 O O . ALA A 1 175 ? 10.362 1.505 -21.205 1.00 59.56 175 ALA A O 1
ATOM 1324 N N . GLN A 1 176 ? 8.755 0.770 -22.580 1.00 63.31 176 GLN A N 1
ATOM 1325 C CA . GLN A 1 176 ? 8.536 2.071 -23.217 1.00 63.31 176 GLN A CA 1
ATOM 1326 C C . GLN A 1 176 ? 7.867 3.060 -22.258 1.00 63.31 176 GLN A C 1
ATOM 1328 O O . GLN A 1 176 ? 8.207 4.242 -22.284 1.00 63.31 176 GLN A O 1
ATOM 1333 N N . THR A 1 177 ? 6.972 2.591 -21.387 1.00 68.12 177 THR A N 1
ATOM 1334 C CA . THR A 1 177 ? 6.343 3.380 -20.320 1.00 68.12 177 THR A CA 1
ATOM 1335 C C . THR A 1 177 ? 7.389 3.878 -19.333 1.00 68.12 177 THR A C 1
ATOM 1337 O O . THR A 1 177 ? 7.458 5.081 -19.090 1.00 68.12 177 THR A O 1
ATOM 1340 N N . LEU A 1 178 ? 8.284 3.004 -18.863 1.00 70.12 178 LEU A N 1
ATOM 1341 C CA . LEU A 1 178 ? 9.415 3.379 -18.011 1.00 70.12 178 LEU A CA 1
ATOM 1342 C C . LEU A 1 178 ? 10.337 4.397 -18.695 1.00 70.12 178 LEU A C 1
ATOM 1344 O O . LEU A 1 178 ? 10.698 5.411 -18.099 1.00 70.12 178 LEU A O 1
ATOM 1348 N N . LEU A 1 179 ? 10.686 4.174 -19.967 1.00 66.56 179 LEU A N 1
ATOM 1349 C CA . LEU A 1 179 ? 11.521 5.104 -20.736 1.00 66.56 179 LEU A CA 1
ATOM 1350 C C . LEU A 1 179 ? 10.841 6.462 -20.953 1.00 66.56 179 LEU A C 1
ATOM 1352 O O . LEU A 1 179 ? 11.503 7.498 -20.885 1.00 66.56 179 LEU A O 1
ATOM 1356 N N . ASN A 1 180 ? 9.535 6.474 -21.220 1.00 71.69 180 ASN A N 1
ATOM 1357 C CA . ASN A 1 180 ? 8.759 7.697 -21.396 1.00 71.69 180 ASN A CA 1
ATOM 1358 C C . ASN A 1 180 ? 8.641 8.466 -20.079 1.00 71.69 180 ASN A C 1
ATOM 1360 O O . ASN A 1 180 ? 8.870 9.674 -20.070 1.00 71.69 180 ASN A O 1
ATOM 1364 N N . ALA A 1 181 ? 8.355 7.773 -18.975 1.00 67.19 181 ALA A N 1
ATOM 1365 C CA . ALA A 1 181 ? 8.288 8.367 -17.647 1.00 67.19 181 ALA A CA 1
ATOM 1366 C C . ALA A 1 181 ? 9.640 8.954 -17.220 1.00 67.19 181 ALA A C 1
ATOM 1368 O O . ALA A 1 181 ? 9.692 10.095 -16.772 1.00 67.19 181 ALA A O 1
ATOM 1369 N N . ALA A 1 182 ? 10.747 8.237 -17.454 1.00 67.62 182 ALA A N 1
ATOM 1370 C CA . ALA A 1 182 ? 12.095 8.728 -17.161 1.00 67.62 182 ALA A CA 1
ATOM 1371 C C . ALA A 1 182 ? 12.456 9.982 -17.969 1.00 67.62 182 ALA A C 1
ATOM 1373 O O . ALA A 1 182 ? 13.038 10.925 -17.437 1.00 67.62 182 ALA A O 1
ATOM 1374 N N . ARG A 1 183 ? 12.081 10.024 -19.256 1.00 70.88 183 ARG A N 1
ATOM 1375 C CA . ARG A 1 183 ? 12.292 11.210 -20.099 1.00 70.88 183 ARG A CA 1
ATOM 1376 C C . ARG A 1 183 ? 11.500 12.412 -19.601 1.00 70.88 183 ARG A C 1
ATOM 1378 O O . ARG A 1 183 ? 12.068 13.499 -19.544 1.00 70.88 183 ARG A O 1
ATOM 1385 N N . LYS A 1 184 ? 10.222 12.217 -19.261 1.00 68.00 184 LYS A N 1
ATOM 1386 C CA . LYS A 1 184 ? 9.358 13.282 -18.738 1.00 68.00 184 LYS A CA 1
ATOM 1387 C C . LYS A 1 184 ? 9.890 13.834 -17.414 1.00 68.00 184 LYS A C 1
ATOM 1389 O O . LYS A 1 184 ? 10.098 15.034 -17.301 1.00 68.00 184 LYS A O 1
ATOM 1394 N N . SER A 1 185 ? 10.294 12.955 -16.496 1.00 59.31 185 SER A N 1
ATOM 1395 C CA . SER A 1 185 ? 10.827 13.346 -15.187 1.00 59.31 185 SER A CA 1
ATOM 1396 C C . SER A 1 185 ? 12.252 13.928 -15.217 1.00 59.31 185 SER A C 1
ATOM 1398 O O . SER A 1 185 ? 12.819 14.216 -14.158 1.00 59.31 185 SER A O 1
ATOM 1400 N N . GLY A 1 186 ? 12.859 14.114 -16.396 1.00 60.31 186 GLY A N 1
ATOM 1401 C CA . GLY A 1 186 ? 14.210 14.666 -16.554 1.00 60.31 186 GLY A CA 1
ATOM 1402 C C . GLY A 1 186 ? 15.340 13.720 -16.122 1.00 60.31 186 GLY A C 1
ATOM 1403 O O . GLY A 1 186 ? 16.500 14.130 -16.064 1.00 60.31 186 GLY A O 1
ATOM 1404 N N . GLN A 1 187 ? 15.026 12.456 -15.833 1.00 55.41 187 GLN A N 1
ATOM 1405 C CA . GLN A 1 187 ? 15.978 11.434 -15.403 1.00 55.41 187 GLN A CA 1
ATOM 1406 C C . GLN A 1 187 ? 16.657 10.774 -16.618 1.00 55.41 187 GLN A C 1
ATOM 1408 O O . GLN A 1 187 ? 16.013 10.253 -17.532 1.00 55.41 187 GLN A O 1
ATOM 1413 N N . ARG A 1 188 ? 17.998 10.747 -16.633 1.00 49.88 188 ARG A N 1
ATOM 1414 C CA . ARG A 1 188 ? 18.775 9.963 -17.609 1.00 49.88 188 ARG A CA 1
ATOM 1415 C C . ARG A 1 188 ? 19.059 8.575 -17.044 1.00 49.88 188 ARG A C 1
ATOM 1417 O O . ARG A 1 188 ? 20.029 8.380 -16.320 1.00 49.88 188 ARG A O 1
ATOM 1424 N N . TYR A 1 189 ? 18.249 7.594 -17.422 1.00 46.69 189 TYR A N 1
ATOM 1425 C CA . TYR A 1 189 ? 18.526 6.200 -17.085 1.00 46.69 189 TYR A CA 1
ATOM 1426 C C . TYR A 1 189 ? 19.648 5.627 -17.961 1.00 46.69 189 TYR A C 1
ATOM 1428 O O . TYR A 1 189 ? 19.437 5.303 -19.128 1.00 46.69 189 TYR A O 1
ATOM 1436 N N . ASN A 1 190 ? 20.843 5.459 -17.389 1.00 41.53 190 ASN A N 1
ATOM 1437 C CA . ASN A 1 190 ? 21.950 4.739 -18.037 1.00 41.53 190 ASN A CA 1
ATOM 1438 C C . ASN A 1 190 ? 21.875 3.210 -17.826 1.00 41.53 190 ASN A C 1
ATOM 1440 O O . ASN A 1 190 ? 22.549 2.459 -18.535 1.00 41.53 190 ASN A O 1
ATOM 1444 N N . THR A 1 191 ? 21.058 2.746 -16.872 1.00 39.22 191 THR A N 1
ATOM 1445 C CA . THR A 1 191 ? 20.900 1.328 -16.491 1.00 39.22 191 THR A CA 1
ATOM 1446 C C . THR A 1 191 ? 19.672 0.651 -17.096 1.00 39.22 191 THR A C 1
ATOM 1448 O O . THR A 1 191 ? 19.666 -0.574 -17.186 1.00 39.22 191 THR A O 1
ATOM 1451 N N . LEU A 1 192 ? 18.722 1.410 -17.664 1.00 38.00 192 LEU A N 1
ATOM 1452 C CA . LEU A 1 192 ? 17.837 0.910 -18.718 1.00 38.00 192 LEU A CA 1
ATOM 1453 C C . LEU A 1 192 ? 18.671 0.844 -19.998 1.00 38.00 192 LEU A C 1
ATOM 1455 O O . LEU A 1 192 ? 18.428 1.545 -20.979 1.00 38.00 192 LEU A O 1
ATOM 1459 N N . ARG A 1 193 ? 19.700 -0.006 -20.004 1.00 31.83 193 ARG A N 1
ATOM 1460 C CA . ARG A 1 193 ? 19.955 -0.709 -21.244 1.00 31.83 193 ARG A CA 1
ATOM 1461 C C . ARG A 1 193 ? 18.725 -1.614 -21.364 1.00 31.83 193 ARG A C 1
ATOM 1463 O O . ARG A 1 193 ? 18.684 -2.599 -20.630 1.00 31.83 193 ARG A O 1
ATOM 1470 N N . PRO A 1 194 ? 17.761 -1.369 -22.285 1.00 33.56 194 PRO A N 1
ATOM 1471 C CA . PRO A 1 194 ? 17.161 -2.540 -22.918 1.00 33.56 194 PRO A CA 1
ATOM 1472 C C . PRO A 1 194 ? 18.355 -3.413 -23.275 1.00 33.56 194 PRO A C 1
ATOM 1474 O O . PRO A 1 194 ? 19.367 -2.825 -23.678 1.00 33.56 194 PRO A O 1
ATOM 1477 N N . VAL A 1 195 ? 18.311 -4.728 -23.053 1.00 30.22 195 VAL A N 1
ATOM 1478 C CA . VAL A 1 195 ? 19.344 -5.636 -23.569 1.00 30.22 195 VAL A CA 1
ATOM 1479 C C . VAL A 1 195 ? 19.692 -5.126 -24.956 1.00 30.22 195 VAL A C 1
ATOM 1481 O O . VAL A 1 195 ? 18.860 -5.144 -25.865 1.00 30.22 195 VAL A O 1
ATOM 1484 N N . ARG A 1 196 ? 20.833 -4.432 -25.061 1.00 31.67 196 ARG A N 1
ATOM 1485 C CA . ARG A 1 196 ? 21.011 -3.523 -26.182 1.00 31.67 196 ARG A CA 1
ATOM 1486 C C . ARG A 1 196 ? 21.378 -4.508 -27.260 1.00 31.67 196 ARG A C 1
ATOM 1488 O O . ARG A 1 196 ? 22.499 -5.005 -27.267 1.00 31.67 196 ARG A O 1
ATOM 1495 N N . MET A 1 197 ? 20.439 -4.760 -28.168 1.00 28.94 197 MET A N 1
ATOM 1496 C CA . MET A 1 197 ? 20.712 -5.109 -29.556 1.00 28.94 197 MET A CA 1
ATOM 1497 C C . MET A 1 197 ? 21.559 -3.985 -30.187 1.00 28.94 197 MET A C 1
ATOM 1499 O O . MET A 1 197 ? 21.208 -3.371 -31.189 1.00 28.94 197 MET A O 1
ATOM 1503 N N . GLN A 1 198 ? 22.715 -3.672 -29.606 1.00 27.64 198 GLN A N 1
ATOM 1504 C CA . GLN A 1 198 ? 23.814 -3.080 -30.331 1.00 27.64 198 GLN A CA 1
ATOM 1505 C C . GLN A 1 198 ? 24.422 -4.230 -31.108 1.00 27.64 198 GLN A C 1
ATOM 1507 O O . GLN A 1 198 ? 25.345 -4.851 -30.610 1.00 27.64 198 GLN A O 1
ATOM 1512 N N . HIS A 1 199 ? 23.819 -4.562 -32.249 1.00 28.25 199 HIS A N 1
ATOM 1513 C CA . HIS A 1 199 ? 24.470 -5.068 -33.468 1.00 28.25 199 HIS A CA 1
ATOM 1514 C C . HIS A 1 199 ? 23.442 -5.274 -34.602 1.00 28.25 199 HIS A C 1
ATOM 1516 O O . HIS A 1 199 ? 23.565 -6.186 -35.408 1.00 28.25 199 HIS A O 1
ATOM 1522 N N . LEU A 1 200 ? 22.420 -4.413 -34.714 1.00 29.44 200 LEU A N 1
ATOM 1523 C CA . LEU A 1 200 ? 21.514 -4.420 -35.877 1.00 29.44 200 LEU A CA 1
ATOM 1524 C C . LEU A 1 200 ? 21.314 -3.043 -36.517 1.00 29.44 200 LEU A C 1
ATOM 1526 O O . LEU A 1 200 ? 20.305 -2.774 -37.157 1.00 29.44 200 LEU A O 1
ATOM 1530 N N . THR A 1 201 ? 22.330 -2.187 -36.445 1.00 31.31 201 THR A N 1
ATOM 1531 C CA . THR A 1 201 ? 22.442 -1.034 -37.349 1.00 31.31 201 THR A CA 1
ATOM 1532 C C . THR A 1 201 ? 23.891 -0.824 -37.767 1.00 31.31 201 THR A C 1
ATOM 1534 O O . THR A 1 201 ? 24.524 0.157 -37.399 1.00 31.31 201 THR A O 1
ATOM 1537 N N . ARG A 1 202 ? 24.427 -1.769 -38.551 1.00 30.62 202 ARG A N 1
ATOM 1538 C CA . ARG A 1 202 ? 25.204 -1.501 -39.780 1.00 30.62 202 ARG A CA 1
ATOM 1539 C C . ARG A 1 202 ? 25.769 -2.802 -40.363 1.00 30.62 202 ARG A C 1
ATOM 1541 O O . ARG A 1 202 ? 26.349 -3.617 -39.665 1.00 30.62 202 ARG A O 1
ATOM 1548 N N . VAL A 1 203 ? 25.627 -2.909 -41.685 1.00 29.31 203 VAL A N 1
ATOM 1549 C CA . VAL A 1 203 ? 26.183 -3.924 -42.598 1.00 29.31 203 VAL A CA 1
ATOM 1550 C C . VAL A 1 203 ? 25.468 -5.283 -42.619 1.00 29.31 203 VAL A C 1
ATOM 1552 O O . VAL A 1 203 ? 26.004 -6.326 -42.261 1.00 29.31 203 VAL A O 1
ATOM 1555 N N . PHE A 1 204 ? 24.280 -5.295 -43.229 1.00 23.80 204 PHE A N 1
ATOM 1556 C CA . PHE A 1 204 ? 23.823 -6.474 -43.965 1.00 23.80 204 PHE A CA 1
ATOM 1557 C C . PHE A 1 204 ? 24.765 -6.712 -45.159 1.00 23.80 204 PHE A C 1
ATOM 1559 O O . PHE A 1 204 ? 24.625 -6.089 -46.210 1.00 23.80 204 PHE A O 1
ATOM 1566 N N . ARG A 1 205 ? 25.706 -7.654 -45.042 1.00 29.77 205 ARG A N 1
ATOM 1567 C CA . ARG A 1 205 ? 26.241 -8.371 -46.211 1.00 29.77 205 ARG A CA 1
ATOM 1568 C C . ARG A 1 205 ? 25.989 -9.861 -46.043 1.00 29.77 205 ARG A C 1
ATOM 1570 O O . ARG A 1 205 ? 26.713 -10.590 -45.379 1.00 29.77 205 ARG A O 1
ATOM 1577 N N . ARG A 1 206 ? 24.899 -10.289 -46.675 1.00 28.59 206 ARG A N 1
ATOM 1578 C CA . ARG A 1 206 ? 24.433 -11.671 -46.791 1.00 28.59 206 ARG A CA 1
ATOM 1579 C C . ARG A 1 206 ? 25.530 -12.533 -47.437 1.00 28.59 206 ARG A C 1
ATOM 1581 O O . ARG A 1 206 ? 25.812 -12.374 -48.621 1.00 28.59 206 ARG A O 1
ATOM 1588 N N . ARG A 1 207 ? 26.077 -13.513 -46.717 1.00 29.00 207 ARG A N 1
ATOM 1589 C CA . ARG A 1 207 ? 26.628 -14.728 -47.339 1.00 29.00 207 ARG A CA 1
ATOM 1590 C C . ARG A 1 207 ? 25.961 -15.942 -46.708 1.00 29.00 207 ARG A C 1
ATOM 1592 O O . ARG A 1 207 ? 26.305 -16.365 -45.615 1.00 29.00 207 ARG A O 1
ATOM 1599 N N . ARG A 1 208 ? 24.963 -16.478 -47.415 1.00 30.03 208 ARG A N 1
ATOM 1600 C CA . ARG A 1 208 ? 24.346 -17.771 -47.105 1.00 30.03 208 ARG A CA 1
ATOM 1601 C C . ARG A 1 208 ? 25.313 -18.878 -47.525 1.00 30.03 208 ARG A C 1
ATOM 1603 O O . ARG A 1 208 ? 25.616 -18.988 -48.709 1.00 30.03 208 ARG A O 1
ATOM 1610 N N . ARG A 1 209 ? 25.711 -19.743 -46.596 1.00 34.50 209 ARG A N 1
ATOM 1611 C CA . ARG A 1 209 ? 26.001 -21.144 -46.920 1.00 34.50 209 ARG A CA 1
ATOM 1612 C C . ARG A 1 209 ? 24.919 -21.990 -46.260 1.00 34.50 209 ARG A C 1
ATOM 1614 O O . ARG A 1 209 ? 24.673 -21.857 -45.070 1.00 34.50 209 ARG A O 1
ATOM 1621 N N . ARG A 1 210 ? 24.219 -22.782 -47.073 1.00 30.92 210 ARG A N 1
ATOM 1622 C CA . ARG A 1 210 ? 23.230 -23.763 -46.618 1.00 30.92 210 ARG A CA 1
ATOM 1623 C C . ARG A 1 210 ? 23.979 -24.963 -46.038 1.00 30.92 210 ARG A C 1
ATOM 1625 O O . ARG A 1 210 ? 24.773 -25.562 -46.756 1.00 30.92 210 ARG A O 1
ATOM 1632 N N . SER A 1 211 ? 23.694 -25.306 -44.788 1.00 37.03 211 SER A N 1
ATOM 1633 C CA . SER A 1 211 ? 23.890 -26.651 -44.240 1.00 37.03 211 SER A CA 1
ATOM 1634 C C . SER A 1 211 ? 22.559 -27.411 -44.356 1.00 37.03 211 SER A C 1
ATOM 1636 O O . SER A 1 211 ? 21.480 -26.817 -44.292 1.00 37.03 211 SER A O 1
ATOM 1638 N N . SER A 1 212 ? 22.631 -28.715 -44.618 1.00 33.75 212 SER A N 1
ATOM 1639 C CA . SER A 1 212 ? 21.526 -29.591 -45.030 1.00 33.75 212 SER A CA 1
ATOM 1640 C C . SER A 1 212 ? 20.651 -30.125 -43.886 1.00 33.75 212 SER A C 1
ATOM 1642 O O . SER A 1 212 ? 19.907 -31.078 -44.099 1.00 33.75 212 SER A O 1
ATOM 1644 N N . ARG A 1 213 ? 20.711 -29.538 -42.684 1.00 36.47 213 ARG A N 1
ATOM 1645 C CA . ARG A 1 213 ? 19.885 -29.959 -41.533 1.00 36.47 213 ARG A CA 1
ATOM 1646 C C . ARG A 1 213 ? 19.057 -28.857 -40.870 1.00 36.47 213 ARG A C 1
ATOM 1648 O O . ARG A 1 213 ? 18.499 -29.079 -39.809 1.00 36.47 213 ARG A O 1
ATOM 1655 N N . GLY A 1 214 ? 18.926 -27.685 -41.488 1.00 33.38 214 GLY A N 1
ATOM 1656 C CA . GLY A 1 214 ? 18.116 -26.604 -40.906 1.00 33.38 214 GLY A CA 1
ATOM 1657 C C . GLY A 1 214 ? 18.732 -25.951 -39.661 1.00 33.38 214 GLY A C 1
ATOM 1658 O O . GLY A 1 214 ? 18.128 -25.044 -39.101 1.00 33.38 214 GLY A O 1
ATOM 1659 N N . GLU A 1 215 ? 19.947 -26.337 -39.274 1.00 31.25 215 GLU A N 1
ATOM 1660 C CA . GLU A 1 215 ? 20.733 -25.659 -38.247 1.00 31.25 215 GLU A CA 1
ATOM 1661 C C . GLU A 1 215 ? 21.557 -24.530 -38.878 1.00 31.25 215 GLU A C 1
ATOM 1663 O O . GLU A 1 215 ? 22.243 -24.706 -39.893 1.00 31.25 215 GLU A O 1
ATOM 1668 N N . ILE A 1 216 ? 21.455 -23.342 -38.283 1.00 31.33 216 ILE A N 1
ATOM 1669 C CA . ILE A 1 216 ? 22.344 -22.218 -38.564 1.00 31.33 216 ILE A CA 1
ATOM 1670 C C . ILE A 1 216 ? 23.438 -22.256 -37.500 1.00 31.33 216 ILE A C 1
ATOM 1672 O O . ILE A 1 216 ? 23.225 -21.793 -36.383 1.00 31.33 216 ILE A O 1
ATOM 1676 N N . ASP A 1 217 ? 24.616 -22.761 -37.857 1.00 29.06 217 ASP A N 1
ATOM 1677 C CA . ASP A 1 217 ? 25.792 -22.621 -37.001 1.00 29.06 217 ASP A CA 1
ATOM 1678 C C . ASP A 1 217 ? 26.297 -21.176 -37.067 1.00 29.06 217 ASP A C 1
ATOM 1680 O O . ASP A 1 217 ? 26.807 -20.709 -38.093 1.00 29.06 217 ASP A O 1
ATOM 1684 N N . MET A 1 218 ? 26.140 -20.446 -35.963 1.00 29.66 218 MET A N 1
ATOM 1685 C CA . MET A 1 218 ? 26.749 -19.132 -35.783 1.00 29.66 218 MET A CA 1
ATOM 1686 C C . MET A 1 218 ? 28.122 -19.296 -35.132 1.00 29.66 218 MET A C 1
ATOM 1688 O O . MET A 1 218 ? 28.235 -19.644 -33.961 1.00 29.66 218 MET A O 1
ATOM 1692 N N . PHE A 1 219 ? 29.179 -19.021 -35.897 1.00 30.52 219 PHE A N 1
ATOM 1693 C CA . PHE A 1 219 ? 30.538 -18.930 -35.370 1.00 30.52 219 PHE A CA 1
ATOM 1694 C C . PHE A 1 219 ? 30.844 -17.488 -34.980 1.00 30.52 219 PHE A C 1
ATOM 1696 O O . PHE A 1 219 ? 30.779 -16.586 -35.817 1.00 30.52 219 PHE A O 1
ATOM 1703 N N . PHE A 1 220 ? 31.253 -17.287 -33.732 1.00 31.70 220 PHE A N 1
ATOM 1704 C CA . PHE A 1 220 ? 31.761 -16.009 -33.252 1.00 31.70 220 PHE A CA 1
ATOM 1705 C C . PHE A 1 220 ? 33.290 -16.042 -33.266 1.00 31.70 220 PHE A C 1
ATOM 1707 O O . PHE A 1 220 ? 33.914 -17.009 -32.821 1.00 31.70 220 PHE A O 1
ATOM 1714 N N . ARG A 1 221 ? 33.906 -14.991 -33.809 1.00 29.16 221 ARG A N 1
ATOM 1715 C CA . ARG A 1 221 ? 35.331 -14.718 -33.624 1.00 29.16 221 ARG A CA 1
ATOM 1716 C C . ARG A 1 221 ? 35.410 -13.502 -32.713 1.00 29.16 221 ARG A C 1
ATOM 1718 O O . ARG A 1 221 ? 34.993 -12.422 -33.117 1.00 29.16 221 ARG A O 1
ATOM 1725 N N . LEU A 1 222 ? 35.860 -13.717 -31.484 1.00 31.42 222 LEU A N 1
ATOM 1726 C CA . LEU A 1 222 ? 36.217 -12.640 -30.576 1.00 31.42 222 LEU A CA 1
ATOM 1727 C C . LEU A 1 222 ? 37.623 -12.181 -30.971 1.00 31.42 222 LEU A C 1
ATOM 1729 O O . LEU A 1 222 ? 38.519 -13.018 -31.123 1.00 31.42 222 LEU A O 1
ATOM 1733 N N . ASP A 1 223 ? 37.805 -10.880 -31.190 1.00 34.88 223 ASP A N 1
ATOM 1734 C CA . ASP A 1 223 ? 39.141 -10.283 -31.209 1.00 34.88 223 ASP A CA 1
ATOM 1735 C C . ASP A 1 223 ? 39.647 -10.270 -29.768 1.00 34.88 223 ASP A C 1
ATOM 1737 O O . ASP A 1 223 ? 39.441 -9.320 -29.026 1.00 34.88 223 ASP A O 1
ATOM 1741 N N . GLU A 1 224 ? 40.152 -11.438 -29.378 1.00 37.69 224 GLU A N 1
ATOM 1742 C CA . GLU A 1 224 ? 41.207 -11.756 -28.418 1.00 37.69 224 GLU A CA 1
ATOM 1743 C C . GLU A 1 224 ? 41.027 -13.236 -28.037 1.00 37.69 224 GLU A C 1
ATOM 1745 O O . GLU A 1 224 ? 40.222 -13.621 -27.196 1.00 37.69 224 GLU A O 1
ATOM 1750 N N . GLY A 1 225 ? 41.770 -14.096 -28.734 1.00 34.97 225 GLY A N 1
ATOM 1751 C CA . GLY A 1 225 ? 42.298 -15.340 -28.172 1.00 34.97 225 GLY A CA 1
ATOM 1752 C C . GLY A 1 225 ? 41.402 -16.570 -28.020 1.00 34.97 225 GLY A C 1
ATOM 1753 O O . GLY A 1 225 ? 41.920 -17.653 -28.270 1.00 34.97 225 GLY A O 1
ATOM 1754 N N . GLU A 1 226 ? 40.118 -16.489 -27.661 1.00 32.94 226 GLU A N 1
ATOM 1755 C CA . GLU A 1 226 ? 39.374 -17.707 -27.276 1.00 32.94 226 GLU A CA 1
ATOM 1756 C C . GLU A 1 226 ? 37.963 -17.819 -27.868 1.00 32.94 226 GLU A C 1
ATOM 1758 O O . GLU A 1 226 ? 37.160 -16.889 -27.877 1.00 32.94 226 GLU A O 1
ATOM 1763 N N . LYS A 1 227 ? 37.665 -19.009 -28.407 1.00 31.52 227 LYS A N 1
ATOM 1764 C CA . LYS A 1 227 ? 36.355 -19.387 -28.944 1.00 31.52 227 LYS A CA 1
ATOM 1765 C C . LYS A 1 227 ? 35.616 -20.203 -27.891 1.00 31.52 227 LYS A C 1
ATOM 1767 O O . LYS A 1 227 ? 36.052 -21.309 -27.582 1.00 31.52 227 LYS A O 1
ATOM 1772 N N . GLN A 1 228 ? 34.464 -19.729 -27.433 1.00 31.75 228 GLN A N 1
ATOM 1773 C CA . GLN A 1 228 ? 33.529 -20.553 -26.670 1.00 31.75 228 GLN A CA 1
ATOM 1774 C C . GLN A 1 228 ? 32.148 -20.510 -27.329 1.00 31.75 228 GLN A C 1
ATOM 1776 O O . GLN A 1 228 ? 31.644 -19.441 -27.671 1.00 31.75 228 GLN A O 1
ATOM 1781 N N . ALA A 1 229 ? 31.571 -21.688 -27.565 1.00 29.86 229 ALA A N 1
ATOM 1782 C CA . ALA A 1 229 ? 30.240 -21.853 -28.132 1.00 29.86 229 ALA A CA 1
ATOM 1783 C C . ALA A 1 229 ? 29.246 -22.163 -27.006 1.00 29.86 229 ALA A C 1
ATOM 1785 O O . ALA A 1 229 ? 29.501 -23.050 -26.195 1.00 29.86 229 ALA A O 1
ATOM 1786 N N . PHE A 1 230 ? 28.108 -21.468 -26.989 1.00 26.44 230 PHE A N 1
ATOM 1787 C CA . PHE A 1 230 ? 26.972 -21.793 -26.126 1.00 26.44 230 PHE A CA 1
ATOM 1788 C C . PHE A 1 230 ? 25.791 -22.223 -27.006 1.00 26.44 230 PHE A C 1
ATOM 1790 O O . PHE A 1 230 ? 25.382 -21.444 -27.871 1.00 26.44 230 PHE A O 1
ATOM 1797 N N . PRO A 1 231 ? 25.231 -23.432 -26.827 1.00 27.92 231 PRO A N 1
ATOM 1798 C CA . PRO A 1 231 ? 24.019 -23.824 -27.528 1.00 27.92 231 PRO A CA 1
ATOM 1799 C C . PRO A 1 231 ? 22.799 -23.187 -26.851 1.00 27.92 231 PRO A C 1
ATOM 1801 O O . PRO A 1 231 ? 22.541 -23.414 -25.672 1.00 27.92 231 PRO A O 1
ATOM 1804 N N . VAL A 1 232 ? 22.028 -22.410 -27.611 1.00 27.22 232 VAL A N 1
ATOM 1805 C CA . VAL A 1 232 ? 20.661 -22.017 -27.244 1.00 27.22 232 VAL A CA 1
ATOM 1806 C C . VAL A 1 232 ? 19.730 -22.577 -28.311 1.00 27.22 232 VAL A C 1
ATOM 1808 O O . VAL A 1 232 ? 19.791 -22.176 -29.472 1.00 27.22 232 VAL A O 1
ATOM 1811 N N . THR A 1 233 ? 18.878 -23.521 -27.923 1.00 27.98 233 THR A N 1
ATOM 1812 C CA . THR A 1 233 ? 17.902 -24.155 -28.814 1.00 27.98 233 THR A CA 1
ATOM 1813 C C . THR A 1 233 ? 16.626 -23.312 -28.848 1.00 27.98 233 THR A C 1
ATOM 1815 O O . THR A 1 233 ? 15.934 -23.191 -27.841 1.00 27.98 233 THR A O 1
ATOM 1818 N N . PHE A 1 234 ? 16.298 -22.731 -30.004 1.00 28.02 234 PHE A N 1
ATOM 1819 C CA . PHE A 1 234 ? 15.030 -22.033 -30.252 1.00 28.02 234 PHE A CA 1
ATOM 1820 C C . PHE A 1 234 ? 14.124 -22.911 -31.126 1.00 28.02 234 PHE A C 1
ATOM 1822 O O . PHE A 1 234 ? 14.522 -23.310 -32.219 1.00 28.02 234 PHE A O 1
ATOM 1829 N N . ASN A 1 235 ? 12.899 -23.199 -30.675 1.00 29.88 235 ASN A N 1
ATOM 1830 C CA . ASN A 1 235 ? 11.911 -23.936 -31.469 1.00 29.88 235 ASN A CA 1
ATOM 1831 C C . ASN A 1 235 ? 11.093 -22.957 -32.339 1.00 29.88 235 ASN A C 1
ATOM 1833 O O . ASN A 1 235 ? 10.220 -22.244 -31.845 1.00 29.88 235 ASN A O 1
ATOM 1837 N N . TYR A 1 236 ? 11.424 -22.898 -33.632 1.00 32.69 236 TYR A N 1
ATOM 1838 C CA . TYR A 1 236 ? 10.929 -21.906 -34.598 1.00 32.69 236 TYR A CA 1
ATOM 1839 C C . TYR A 1 236 ? 9.555 -22.256 -35.211 1.00 32.69 236 TYR A C 1
ATOM 1841 O O . TYR A 1 236 ? 8.925 -21.408 -35.844 1.00 32.69 236 TYR A O 1
ATOM 1849 N N . GLU A 1 237 ? 9.053 -23.482 -35.031 1.00 31.06 237 GLU A N 1
ATOM 1850 C CA . GLU A 1 237 ? 7.876 -23.959 -35.779 1.00 31.06 237 GLU A CA 1
ATOM 1851 C C . GLU A 1 237 ? 6.536 -23.415 -35.260 1.00 31.06 237 GLU A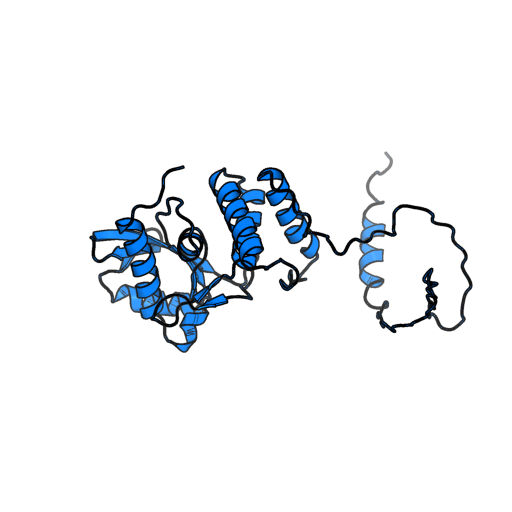 C 1
ATOM 1853 O O . GLU A 1 237 ? 5.557 -23.384 -36.003 1.00 31.06 237 GLU A O 1
ATOM 1858 N N . ARG A 1 238 ? 6.479 -22.884 -34.030 1.00 34.91 238 ARG A N 1
ATOM 1859 C CA . ARG A 1 238 ? 5.228 -22.350 -33.455 1.00 34.91 238 ARG A CA 1
ATOM 1860 C C . ARG A 1 238 ? 4.927 -20.890 -33.833 1.00 34.91 238 ARG A C 1
ATOM 1862 O O . ARG A 1 238 ? 3.801 -20.445 -33.644 1.00 34.91 238 ARG A O 1
ATOM 1869 N N . TRP A 1 239 ? 5.893 -20.155 -34.397 1.00 36.72 239 TRP A N 1
ATOM 1870 C CA . TRP A 1 239 ? 5.775 -18.706 -34.655 1.00 36.72 239 TRP A CA 1
ATOM 1871 C C . TRP A 1 239 ? 5.546 -18.314 -36.124 1.00 36.72 239 TRP A C 1
ATOM 1873 O O . TRP A 1 239 ? 5.041 -17.224 -36.396 1.00 36.72 239 TRP A O 1
ATOM 1883 N N . LEU A 1 240 ? 5.822 -19.199 -37.088 1.00 31.27 240 LEU A N 1
ATOM 1884 C CA . LEU A 1 240 ? 5.556 -18.918 -38.509 1.00 31.27 240 LEU A CA 1
ATOM 1885 C C . LEU A 1 240 ? 4.057 -18.939 -38.871 1.00 31.27 240 LEU A C 1
ATOM 1887 O O . LEU A 1 240 ? 3.672 -18.335 -39.868 1.00 31.27 240 LEU A O 1
ATOM 1891 N N . GLY A 1 241 ? 3.201 -19.565 -38.055 1.00 31.64 241 GLY A N 1
ATOM 1892 C CA . GLY A 1 241 ? 1.753 -19.621 -38.302 1.00 31.64 241 GLY A CA 1
ATOM 1893 C C . GLY A 1 241 ? 0.999 -18.319 -38.005 1.00 31.64 241 GLY A C 1
ATOM 1894 O O . GLY A 1 241 ? -0.019 -18.046 -38.637 1.00 31.64 241 GLY A O 1
ATOM 1895 N N . VAL A 1 242 ? 1.503 -17.492 -37.083 1.00 34.75 242 VAL A N 1
ATOM 1896 C CA . VAL A 1 242 ? 0.816 -16.262 -36.643 1.00 34.75 242 VAL A CA 1
ATOM 1897 C C . VAL A 1 242 ? 1.271 -15.049 -37.464 1.00 34.75 242 VAL A C 1
ATOM 1899 O O . VAL A 1 242 ? 0.445 -14.254 -37.904 1.00 34.75 242 VAL A O 1
ATOM 1902 N N . ALA A 1 243 ? 2.563 -14.962 -37.802 1.00 31.08 243 ALA A N 1
ATOM 1903 C CA . ALA A 1 243 ? 3.117 -13.816 -38.532 1.00 31.08 243 ALA A CA 1
ATOM 1904 C C . ALA A 1 243 ? 2.742 -13.761 -40.032 1.00 31.08 243 ALA A C 1
ATOM 1906 O O . ALA A 1 243 ? 2.767 -12.687 -40.634 1.00 31.08 243 ALA A O 1
ATOM 1907 N N . ILE A 1 244 ? 2.374 -14.886 -40.662 1.00 33.28 244 ILE A N 1
ATOM 1908 C CA . ILE A 1 244 ? 2.005 -14.912 -42.094 1.00 33.28 244 ILE A CA 1
ATOM 1909 C C . ILE A 1 244 ? 0.561 -14.420 -42.330 1.00 33.28 244 ILE A C 1
ATOM 1911 O O . ILE A 1 244 ? 0.265 -13.888 -43.402 1.00 33.28 244 ILE A O 1
ATOM 1915 N N . ASN A 1 245 ? -0.327 -14.507 -41.333 1.00 34.38 245 ASN A N 1
ATOM 1916 C CA . ASN A 1 245 ? -1.717 -14.059 -41.487 1.00 34.38 245 ASN A CA 1
ATOM 1917 C C . ASN A 1 245 ? -1.889 -12.540 -41.320 1.00 34.38 245 ASN A C 1
ATOM 1919 O O . ASN A 1 245 ? -2.716 -11.947 -42.013 1.00 34.38 245 ASN A O 1
ATOM 1923 N N . GLU A 1 246 ? -1.066 -11.875 -40.505 1.00 36.38 246 GLU A N 1
ATOM 1924 C CA . GLU A 1 246 ? -1.163 -10.417 -40.325 1.00 36.38 246 GLU A CA 1
ATOM 1925 C C . GLU A 1 246 ? -0.507 -9.603 -41.452 1.00 36.38 246 GLU A C 1
ATOM 1927 O O . GLU A 1 246 ? -0.941 -8.486 -41.742 1.00 36.38 246 GLU A O 1
ATOM 1932 N N . ILE A 1 247 ? 0.478 -10.165 -42.164 1.00 35.28 247 ILE A N 1
ATOM 1933 C CA . ILE A 1 247 ? 1.117 -9.484 -43.305 1.00 35.28 247 ILE A CA 1
ATOM 1934 C C . ILE A 1 247 ? 0.228 -9.536 -44.564 1.00 35.28 247 ILE A C 1
ATOM 1936 O O . ILE A 1 247 ? 0.216 -8.584 -45.346 1.00 35.28 247 ILE A O 1
ATOM 1940 N N . ASN A 1 248 ? -0.592 -10.580 -44.736 1.00 36.25 248 ASN A N 1
ATOM 1941 C CA . ASN A 1 248 ? -1.503 -10.701 -45.884 1.00 36.25 248 ASN A CA 1
ATOM 1942 C C . ASN A 1 248 ? -2.831 -9.931 -45.719 1.00 36.25 248 ASN A C 1
ATOM 1944 O O . ASN A 1 248 ? -3.518 -9.682 -46.709 1.00 36.25 248 ASN A O 1
ATOM 1948 N N . GLY A 1 249 ? -3.185 -9.509 -44.499 1.00 38.66 249 GLY A N 1
ATOM 1949 C CA . GLY A 1 249 ? -4.416 -8.756 -44.216 1.00 38.66 249 GLY A CA 1
ATOM 1950 C C . GLY A 1 249 ? -4.345 -7.246 -44.493 1.00 38.66 249 GLY A C 1
ATOM 1951 O O . GLY A 1 249 ? -5.384 -6.594 -44.558 1.00 38.66 249 GLY A O 1
ATOM 1952 N N . ARG A 1 250 ? -3.146 -6.671 -44.684 1.00 39.56 250 ARG A N 1
ATOM 1953 C CA . ARG A 1 250 ? -2.945 -5.214 -44.869 1.00 39.56 250 ARG A CA 1
ATOM 1954 C C . ARG A 1 250 ? -2.730 -4.748 -46.320 1.00 39.56 250 ARG A C 1
ATOM 1956 O O . ARG A 1 250 ? -2.515 -3.561 -46.529 1.00 39.56 250 ARG A O 1
ATOM 1963 N N . TRP A 1 251 ? -2.858 -5.629 -47.319 1.00 35.25 251 TRP A N 1
ATOM 1964 C CA . TRP A 1 251 ? -2.733 -5.283 -48.753 1.00 35.25 251 TRP A CA 1
ATOM 1965 C C . TRP A 1 251 ? -4.007 -5.518 -49.590 1.00 35.25 251 TRP A C 1
ATOM 1967 O O . TRP A 1 251 ? -3.936 -5.682 -50.805 1.00 35.25 251 TRP A O 1
ATOM 1977 N N . LYS A 1 252 ? -5.197 -5.500 -48.973 1.00 38.50 252 LYS A N 1
ATOM 1978 C CA . LYS A 1 252 ? -6.484 -5.481 -49.696 1.00 38.50 252 LYS A CA 1
ATOM 1979 C C . LYS A 1 252 ? -7.456 -4.470 -49.086 1.00 38.50 252 LYS A C 1
ATOM 1981 O O . LYS A 1 252 ? -8.390 -4.863 -48.398 1.00 38.50 252 LYS A O 1
ATOM 1986 N N . LYS A 1 253 ? -7.203 -3.174 -49.297 1.00 36.56 253 LYS A N 1
ATOM 1987 C CA . LYS A 1 253 ? -8.233 -2.112 -49.302 1.00 36.56 253 LYS A CA 1
ATOM 1988 C C . LYS A 1 253 ? -7.659 -0.780 -49.803 1.00 36.56 253 LYS A C 1
ATOM 1990 O O . LYS A 1 253 ? -7.530 0.187 -49.066 1.00 36.56 253 LYS A O 1
ATOM 1995 N N . THR A 1 254 ? -7.331 -0.758 -51.086 1.00 35.25 254 THR A N 1
ATOM 1996 C CA . THR A 1 254 ? -7.482 0.418 -51.953 1.00 35.25 254 THR A CA 1
ATOM 1997 C C . THR A 1 254 ? -7.913 -0.152 -53.293 1.00 35.25 254 THR A C 1
ATOM 1999 O O . THR A 1 254 ? -7.075 -0.529 -54.111 1.00 35.25 254 THR A O 1
ATOM 2002 N N . ASP A 1 255 ? -9.221 -0.358 -53.424 1.00 33.66 255 ASP A N 1
ATOM 2003 C CA . ASP A 1 255 ? -9.844 -0.836 -54.650 1.00 33.66 255 ASP A CA 1
ATOM 2004 C C . ASP A 1 255 ? -9.893 0.288 -55.685 1.00 33.66 255 ASP A C 1
ATOM 2006 O O . ASP A 1 255 ? -10.170 1.447 -55.378 1.00 33.66 255 ASP A O 1
ATOM 2010 N N . SER A 1 256 ? -9.641 -0.110 -56.925 1.00 34.25 256 SER A N 1
ATOM 2011 C CA . SER A 1 256 ? -10.126 0.532 -58.135 1.00 34.25 256 SER A CA 1
ATOM 2012 C C . SER A 1 256 ? -11.636 0.783 -58.080 1.00 34.25 256 SER A C 1
ATOM 2014 O O . SER A 1 256 ? -12.392 -0.178 -57.923 1.00 34.25 256 SER A O 1
ATOM 2016 N N . LEU A 1 257 ? -12.037 2.036 -58.300 1.00 34.22 257 LEU A N 1
ATOM 2017 C CA . LEU A 1 257 ? -13.097 2.476 -59.219 1.00 34.22 257 LEU A CA 1
ATOM 2018 C C . LEU A 1 257 ? -12.853 3.949 -59.569 1.00 34.22 257 LEU A C 1
ATOM 2020 O O . LEU A 1 257 ? -12.641 4.745 -58.627 1.00 34.22 257 LEU A O 1
#

Sequence (257 aa):
MSKVGSGQRAALFEAFQSTVSLIPEDLRGSLVLVGGTALLSIGGDRKTEDVDFAVTAPALYAFQEAAVKDSRFKKAPGGDWEYESANGIMIPLEFIIQGGPFMPTIQEVKAFGSNGGVRAELGELALMKAKSVAGRGEDKDEEDFRFLIEKMQEEGKDFKHMVLAPADGEEFADAQTLLNAARKSGQRYNTLRPVRMQHLTRVFRRRRRRSSRGEIDMFFRLDEGEKQAFPVTFNYERWLGVAINEINGRWKKTDSL

Radius of gyration: 24.79 Å; chains: 1; bounding box: 65×50×76 Å

Secondary structure (DSSP, 8-state):
-PBPPHHHHHHHHHHHHHHHHTS-GGGGGGEEEEHHHHHHHTT--B---SEEEEE-HHHHHHHHHHHTT-TTEEE-TTS-EEEE-TTS-EEEEEEEETTBTTBPPP--EEE-SSSS-EEE-HHHHHHHHHHHHHHT--HHHHHHHHHHHHHHHHTT--STT-----SSSTHHHHHHHHHHHHHHTT---SS---S--TTSSS---------TTS--------SSS-----------TTTHHHHHHHHHTTSS-----

Organism: Hebeloma cylindrosporum (NCBI:txid76867)